Protein AF-A0A835UXL7-F1 (afdb_monomer)

Structure (mmCIF, N/CA/C/O backbone):
data_AF-A0A835UXL7-F1
#
_entry.id   AF-A0A835UXL7-F1
#
loop_
_atom_site.group_PDB
_atom_site.id
_atom_site.type_symbol
_atom_site.label_atom_id
_atom_site.label_alt_id
_atom_site.label_comp_id
_atom_site.label_asym_id
_atom_site.label_entity_id
_atom_site.label_seq_id
_atom_site.pdbx_PDB_ins_code
_atom_site.Cartn_x
_atom_site.Cartn_y
_atom_site.Cartn_z
_atom_site.occupancy
_atom_site.B_iso_or_equiv
_atom_site.auth_seq_id
_atom_site.auth_comp_id
_atom_site.auth_asym_id
_atom_site.auth_atom_id
_atom_site.pdbx_PDB_model_num
ATOM 1 N N . MET A 1 1 ? 0.377 1.345 27.469 1.00 83.00 1 MET A N 1
ATOM 2 C CA . MET A 1 1 ? 0.839 -0.049 27.272 1.00 83.00 1 MET A CA 1
ATOM 3 C C . MET A 1 1 ? 2.302 -0.008 26.852 1.00 83.00 1 MET A C 1
ATOM 5 O O . MET A 1 1 ? 2.675 0.927 26.152 1.00 83.00 1 MET A O 1
ATOM 9 N N . ALA A 1 2 ? 3.124 -0.957 27.300 1.00 88.81 2 ALA A N 1
ATOM 10 C CA . ALA A 1 2 ? 4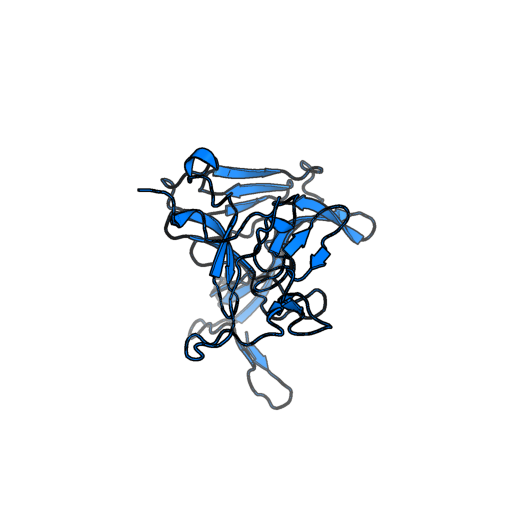.534 -1.051 26.926 1.00 88.81 2 ALA A CA 1
ATOM 11 C C . ALA A 1 2 ? 4.917 -2.515 26.680 1.00 88.81 2 ALA A C 1
ATOM 13 O O . ALA A 1 2 ? 4.382 -3.405 27.341 1.00 88.81 2 ALA A O 1
ATOM 14 N N . LEU A 1 3 ? 5.827 -2.735 25.735 1.00 89.62 3 LEU A N 1
ATOM 15 C CA . LEU A 1 3 ? 6.459 -4.018 25.465 1.00 89.62 3 LEU A CA 1
ATOM 16 C C . LEU A 1 3 ? 7.884 -3.972 26.015 1.00 89.62 3 LEU A C 1
ATOM 18 O O . LEU A 1 3 ? 8.658 -3.077 25.667 1.00 89.62 3 LEU A O 1
ATOM 22 N N . THR A 1 4 ? 8.217 -4.935 26.867 1.00 92.06 4 THR A N 1
ATOM 23 C CA . THR A 1 4 ? 9.533 -5.063 27.497 1.00 92.06 4 THR A CA 1
ATOM 24 C C . THR A 1 4 ? 10.174 -6.389 27.131 1.00 92.06 4 THR A C 1
ATOM 26 O O . THR A 1 4 ? 9.490 -7.412 27.067 1.00 92.06 4 THR A O 1
ATOM 29 N N . VAL A 1 5 ? 11.486 -6.385 26.934 1.00 92.50 5 VAL A N 1
ATOM 30 C CA . VAL A 1 5 ? 12.282 -7.615 26.822 1.00 92.50 5 VAL A CA 1
ATOM 31 C C . VAL A 1 5 ? 12.645 -8.156 28.214 1.00 92.50 5 VAL A C 1
ATOM 33 O O . VAL A 1 5 ? 12.345 -7.530 29.230 1.00 92.50 5 VAL A O 1
ATOM 36 N N . LEU A 1 6 ? 13.251 -9.349 28.272 1.00 90.88 6 LEU A N 1
ATOM 37 C CA . LEU A 1 6 ? 13.497 -10.101 29.516 1.00 90.88 6 LEU A CA 1
ATOM 38 C C . LEU A 1 6 ? 14.322 -9.343 30.570 1.00 90.88 6 LEU A C 1
ATOM 40 O O . LEU A 1 6 ? 14.159 -9.601 31.758 1.00 90.88 6 LEU A O 1
ATOM 44 N N . ASP A 1 7 ? 15.185 -8.417 30.153 1.00 93.50 7 ASP A N 1
ATOM 45 C CA . ASP A 1 7 ? 15.992 -7.585 31.054 1.00 93.50 7 ASP A CA 1
ATOM 46 C C . ASP A 1 7 ? 15.245 -6.341 31.584 1.00 93.50 7 ASP A C 1
ATOM 48 O O . ASP A 1 7 ? 15.809 -5.549 32.336 1.00 93.50 7 ASP A O 1
ATOM 52 N N . GLY A 1 8 ? 13.970 -6.171 31.216 1.00 89.81 8 GLY A N 1
ATOM 53 C CA . GLY A 1 8 ? 13.134 -5.036 31.603 1.00 89.81 8 GLY A CA 1
ATOM 54 C C . GLY A 1 8 ? 13.236 -3.821 30.676 1.00 89.81 8 GLY A C 1
ATOM 55 O O . GLY A 1 8 ? 12.502 -2.852 30.879 1.00 89.81 8 GLY A O 1
ATOM 56 N N . THR A 1 9 ? 14.082 -3.856 29.641 1.00 94.00 9 THR A N 1
ATOM 57 C CA . THR A 1 9 ? 14.194 -2.767 28.662 1.00 94.00 9 THR A CA 1
ATOM 58 C C . THR A 1 9 ? 12.897 -2.625 27.872 1.00 94.00 9 THR A C 1
ATOM 60 O O . THR A 1 9 ? 12.390 -3.588 27.294 1.00 94.00 9 THR A O 1
ATOM 63 N N . VAL A 1 10 ? 12.357 -1.406 27.823 1.00 91.62 10 VAL A N 1
ATOM 64 C CA . VAL A 1 10 ? 11.177 -1.074 27.015 1.00 91.62 10 VAL A CA 1
ATOM 65 C C . VAL A 1 10 ? 11.598 -0.934 25.555 1.00 91.62 10 VAL A C 1
ATOM 67 O O . VAL A 1 10 ? 12.363 -0.035 25.218 1.00 91.62 10 VAL A O 1
ATOM 70 N N . VAL A 1 11 ? 11.072 -1.796 24.685 1.00 93.56 11 VAL A N 1
ATOM 71 C CA . VAL A 1 11 ? 11.346 -1.766 23.234 1.00 93.56 11 VAL A CA 1
ATOM 72 C C . VAL A 1 11 ? 10.266 -1.033 22.442 1.00 93.56 11 VAL A C 1
ATOM 74 O O . VAL A 1 11 ? 10.517 -0.569 21.335 1.00 93.56 11 VAL A O 1
ATOM 77 N N . TRP A 1 12 ? 9.064 -0.899 23.007 1.00 91.94 12 TRP A N 1
ATOM 78 C CA . TRP A 1 12 ? 7.966 -0.143 22.409 1.00 91.94 12 TRP A CA 1
ATOM 79 C C . TRP A 1 12 ? 6.973 0.303 23.482 1.00 91.94 12 TRP A C 1
ATOM 81 O O . TRP A 1 12 ? 6.766 -0.394 24.478 1.00 91.94 12 TRP A O 1
ATOM 91 N N . SER A 1 13 ? 6.318 1.447 23.291 1.00 90.81 13 SER A N 1
ATOM 92 C CA . SER A 1 13 ? 5.200 1.849 24.143 1.00 90.81 13 SER A CA 1
ATOM 93 C C . SER A 1 13 ? 4.220 2.766 23.416 1.00 90.81 13 SER A C 1
ATOM 95 O O . SER A 1 13 ? 4.587 3.460 22.471 1.00 90.81 13 SER A O 1
ATOM 97 N N . THR A 1 14 ? 2.979 2.818 23.902 1.00 85.81 14 THR A N 1
ATOM 98 C CA . THR A 1 14 ? 1.928 3.702 23.368 1.00 85.81 14 THR A CA 1
ATOM 99 C C . THR A 1 14 ? 2.144 5.180 23.705 1.00 85.81 14 THR A C 1
ATOM 101 O O . THR A 1 14 ? 1.351 6.010 23.276 1.00 85.81 14 THR A O 1
ATOM 104 N N . ASN A 1 15 ? 3.161 5.516 24.515 1.00 84.12 15 ASN A N 1
ATOM 105 C CA . ASN A 1 15 ? 3.493 6.883 24.935 1.00 84.12 15 ASN A CA 1
ATOM 106 C C . ASN A 1 15 ? 2.277 7.707 25.410 1.00 84.12 15 ASN A C 1
ATOM 108 O O . ASN A 1 15 ? 2.195 8.910 25.184 1.00 84.12 15 ASN A O 1
ATOM 112 N N . THR A 1 16 ? 1.333 7.081 26.121 1.00 79.56 16 THR A N 1
ATOM 113 C CA . THR A 1 16 ? 0.071 7.707 26.569 1.00 79.56 16 THR A CA 1
ATOM 114 C C . THR A 1 16 ? 0.252 8.785 27.657 1.00 79.56 16 THR A C 1
ATOM 116 O O . THR A 1 16 ? -0.728 9.323 28.174 1.00 79.56 16 THR A O 1
ATOM 119 N N . GLY A 1 17 ? 1.492 9.147 28.000 1.00 72.38 17 GLY A N 1
ATOM 120 C CA . GLY A 1 17 ? 1.826 10.265 28.883 1.00 72.38 17 GLY A CA 1
ATOM 121 C C . GLY A 1 17 ? 1.132 10.213 30.249 1.00 72.38 17 GLY A C 1
ATOM 122 O O . GLY A 1 17 ? 1.080 9.171 30.897 1.00 72.38 17 GLY A O 1
ATOM 123 N N . SER A 1 18 ? 0.596 11.362 30.677 1.00 61.84 18 SER A N 1
ATOM 124 C CA . SER A 1 18 ? -0.117 11.584 31.948 1.00 61.84 18 SER A CA 1
ATOM 125 C C . SER A 1 18 ? -1.575 11.116 31.951 1.00 61.84 18 SER A C 1
ATOM 127 O O . SER A 1 18 ? -2.255 11.215 32.979 1.00 61.84 18 SER A O 1
ATOM 129 N N . SER A 1 19 ? -2.084 10.622 30.818 1.00 64.12 19 SER A N 1
ATOM 130 C CA . SER A 1 19 ? -3.409 10.018 30.787 1.00 64.12 19 SER A CA 1
ATOM 131 C C . SER A 1 19 ? -3.341 8.719 31.589 1.00 64.12 19 SER A C 1
ATOM 133 O O . SER A 1 19 ? -2.527 7.842 31.307 1.00 64.12 19 SER A O 1
ATOM 135 N N . LYS A 1 20 ? -4.121 8.640 32.674 1.00 76.62 20 LYS A N 1
ATOM 136 C CA . LYS A 1 20 ? -4.185 7.480 33.573 1.00 76.62 20 LYS A CA 1
ATOM 137 C C . LYS A 1 20 ? -4.820 6.300 32.831 1.00 76.62 20 LYS A C 1
ATOM 139 O O . LYS A 1 20 ? -5.974 5.971 33.085 1.00 76.62 20 LYS A O 1
ATOM 144 N N . ALA A 1 21 ? -4.098 5.728 31.873 1.00 83.25 21 ALA A N 1
ATOM 145 C CA . ALA A 1 21 ? -4.492 4.535 31.149 1.00 83.25 21 ALA A CA 1
ATOM 146 C C . ALA A 1 21 ? -4.619 3.386 32.152 1.00 83.25 21 ALA A C 1
ATOM 148 O O . ALA A 1 21 ? -3.681 3.118 32.905 1.00 83.25 21 ALA A O 1
ATOM 149 N N . VAL A 1 22 ? -5.779 2.738 32.182 1.00 88.94 22 VAL A N 1
ATOM 150 C CA . VAL A 1 22 ? -6.077 1.674 33.157 1.00 88.94 22 VAL A CA 1
ATOM 151 C C . VAL A 1 22 ? -6.409 0.343 32.503 1.00 88.94 22 VAL A C 1
ATOM 153 O O . VAL A 1 22 ? -6.326 -0.685 33.168 1.00 88.94 22 VAL A O 1
ATOM 156 N N . SER A 1 23 ? -6.782 0.333 31.222 1.00 91.38 23 SER A N 1
ATOM 157 C CA . SER A 1 23 ? -7.148 -0.902 30.533 1.00 91.38 23 SER A CA 1
ATOM 158 C C . SER A 1 23 ? -6.782 -0.873 29.055 1.00 91.38 23 SER A C 1
ATOM 160 O O . SER 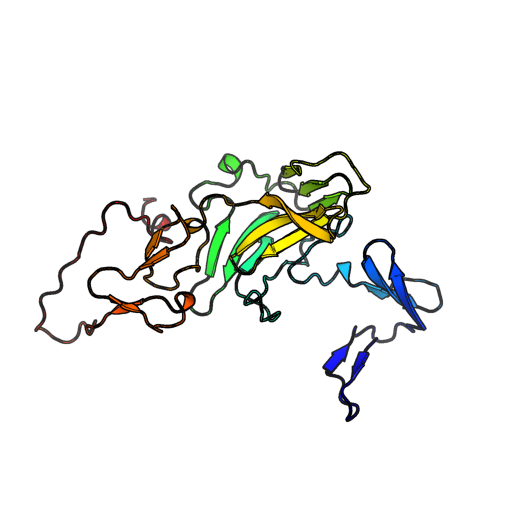A 1 23 ? -6.603 0.192 28.461 1.00 91.38 23 SER A O 1
ATOM 162 N N . ALA A 1 24 ? -6.659 -2.065 28.480 1.00 93.75 24 ALA A N 1
ATOM 163 C CA . ALA A 1 24 ? -6.546 -2.278 27.049 1.00 93.75 24 ALA A CA 1
ATOM 164 C C . ALA A 1 24 ? -7.579 -3.322 26.616 1.00 93.75 24 ALA A C 1
ATOM 166 O O . ALA A 1 24 ? -7.804 -4.297 27.338 1.00 93.75 24 ALA A O 1
ATOM 167 N N . ARG A 1 25 ? -8.206 -3.119 25.456 1.00 94.69 25 ARG A N 1
ATOM 168 C CA . ARG A 1 25 ? -9.256 -3.992 24.921 1.00 94.69 25 ARG A CA 1
ATOM 169 C C . ARG A 1 25 ? -9.082 -4.152 23.418 1.00 94.69 25 ARG A C 1
ATOM 171 O O . ARG A 1 25 ? -8.893 -3.164 22.719 1.00 94.69 25 ARG A O 1
ATOM 178 N N . LEU A 1 26 ? -9.179 -5.383 22.929 1.00 97.00 26 LEU A N 1
ATOM 179 C CA . LEU A 1 26 ? -9.321 -5.653 21.502 1.00 97.00 26 LEU A CA 1
ATOM 180 C C . LEU A 1 26 ? -10.813 -5.652 21.160 1.00 97.00 26 LEU A C 1
ATOM 182 O O . LEU A 1 26 ? -11.574 -6.412 21.757 1.00 97.00 26 LEU A O 1
ATOM 186 N N . LEU A 1 27 ? -11.229 -4.763 20.263 1.00 96.31 27 LEU A N 1
ATOM 187 C CA . LEU A 1 27 ? -12.607 -4.687 19.778 1.00 96.31 27 LEU A CA 1
ATOM 188 C C . LEU A 1 27 ? -12.852 -5.729 18.679 1.00 96.31 27 LEU A C 1
ATOM 190 O O . LEU A 1 27 ? -11.914 -6.158 18.009 1.00 96.31 27 LEU A O 1
ATOM 194 N N . ASP A 1 28 ? -14.120 -6.063 18.426 1.00 93.88 28 ASP A N 1
ATOM 195 C CA . ASP A 1 28 ? -14.519 -7.009 17.367 1.00 93.88 28 ASP A CA 1
ATOM 196 C C . ASP A 1 28 ? -14.128 -6.541 15.955 1.00 93.88 28 ASP A C 1
ATOM 198 O O . ASP A 1 28 ? -14.011 -7.347 15.032 1.00 93.88 28 ASP A O 1
ATOM 202 N N . THR A 1 29 ? -13.882 -5.239 15.787 1.00 93.75 29 THR A N 1
ATOM 203 C CA . THR A 1 29 ? -13.345 -4.646 14.554 1.00 93.75 29 THR A CA 1
ATOM 204 C C . THR A 1 29 ? -11.861 -4.958 14.334 1.00 93.75 29 THR A C 1
ATOM 206 O O . THR A 1 29 ? -11.329 -4.669 13.269 1.00 93.75 29 THR A O 1
ATOM 209 N N . GLY A 1 30 ? -11.168 -5.513 15.333 1.00 95.38 30 GLY A N 1
ATOM 210 C CA . GLY A 1 30 ? -9.714 -5.683 15.346 1.00 95.38 30 GLY A CA 1
ATOM 211 C C . GLY A 1 30 ? -8.951 -4.467 15.883 1.00 95.38 30 GLY A C 1
ATOM 212 O O . GLY A 1 30 ? -7.725 -4.507 15.968 1.00 95.38 30 GLY A O 1
ATOM 213 N N . ASN A 1 31 ? -9.645 -3.393 16.276 1.00 97.25 31 ASN A N 1
ATOM 214 C CA . ASN A 1 31 ? -9.008 -2.218 16.868 1.00 97.25 31 ASN A CA 1
ATOM 215 C C . ASN A 1 31 ? -8.601 -2.501 18.323 1.00 97.25 31 ASN A C 1
ATOM 217 O O . ASN A 1 31 ? -9.454 -2.762 19.176 1.00 97.25 31 ASN A O 1
ATOM 221 N N . LEU A 1 32 ? -7.304 -2.441 18.619 1.00 96.94 32 LEU A N 1
ATOM 222 C CA . LEU A 1 32 ? -6.780 -2.508 19.979 1.00 96.94 32 LEU A CA 1
ATOM 223 C C . LEU A 1 32 ? -6.800 -1.102 20.575 1.00 96.94 32 LEU A C 1
ATOM 225 O O . LEU A 1 32 ? -6.052 -0.232 20.139 1.00 96.94 32 LEU A O 1
ATOM 229 N N . VAL A 1 33 ? -7.625 -0.889 21.594 1.00 96.12 33 VAL A N 1
ATOM 230 C CA . VAL A 1 33 ? -7.784 0.408 22.259 1.00 96.12 33 VAL A CA 1
ATOM 231 C C . VAL A 1 33 ? -7.198 0.381 23.664 1.00 96.12 33 VAL A C 1
ATOM 233 O O . VAL A 1 33 ? -7.262 -0.630 24.366 1.00 96.12 33 VAL A O 1
ATOM 236 N N . VAL A 1 34 ? -6.634 1.508 24.088 1.00 94.94 34 VAL A N 1
ATOM 237 C CA . VAL A 1 34 ? -6.217 1.770 25.469 1.00 94.94 34 VAL A CA 1
ATOM 238 C C . VAL A 1 34 ? -7.108 2.871 26.021 1.00 94.94 34 VAL A C 1
ATOM 240 O O . VAL A 1 34 ? -7.261 3.922 25.396 1.00 94.94 34 VAL A O 1
ATOM 243 N N . GLU A 1 35 ? -7.680 2.638 27.198 1.00 93.94 35 GLU A N 1
ATOM 244 C CA . GLU A 1 35 ? -8.679 3.518 27.805 1.00 93.94 35 GLU A CA 1
ATOM 245 C C . GLU A 1 35 ? -8.224 4.053 29.169 1.00 93.94 35 GLU A C 1
ATOM 247 O O . GLU A 1 35 ? -7.519 3.379 29.934 1.00 93.94 35 GLU A O 1
ATOM 252 N N . ASP A 1 36 ? -8.649 5.277 29.484 1.00 91.56 36 ASP A N 1
ATOM 253 C CA . ASP A 1 36 ? -8.523 5.853 30.822 1.00 91.56 36 ASP A CA 1
ATOM 254 C C . ASP A 1 36 ? -9.624 5.361 31.781 1.00 91.56 36 ASP A C 1
ATOM 256 O O . ASP A 1 36 ? -10.533 4.618 31.411 1.00 91.56 36 ASP A O 1
ATOM 260 N N . ILE A 1 37 ? -9.556 5.785 33.047 1.00 90.25 37 ILE A N 1
ATOM 261 C CA . ILE A 1 37 ? -10.527 5.387 34.083 1.00 90.25 37 ILE A CA 1
ATOM 262 C C . ILE A 1 37 ? -11.971 5.832 33.802 1.00 90.25 37 ILE A C 1
ATOM 264 O O . ILE A 1 37 ? -12.901 5.329 34.427 1.00 90.25 37 ILE A O 1
ATOM 268 N N . LYS A 1 38 ? -12.172 6.785 32.886 1.00 90.75 38 LYS A N 1
ATOM 269 C CA . LYS A 1 38 ? -13.493 7.257 32.455 1.00 90.75 38 LYS A CA 1
ATOM 270 C C . LYS A 1 38 ? -13.982 6.523 31.200 1.00 90.75 38 LYS A C 1
ATOM 272 O O . LYS A 1 38 ? -15.029 6.890 30.675 1.00 90.75 38 LYS A O 1
ATOM 277 N N . GLY A 1 39 ? -13.238 5.526 30.714 1.00 89.12 39 GLY A N 1
ATOM 278 C CA . GLY A 1 39 ? -13.537 4.810 29.474 1.00 89.12 39 GLY A CA 1
ATOM 279 C C . GLY A 1 39 ? -13.221 5.615 28.212 1.00 89.12 39 GLY A C 1
ATOM 280 O O . GLY A 1 39 ? -13.686 5.266 27.132 1.00 89.12 39 GLY A O 1
ATOM 281 N N . LYS A 1 40 ? -12.457 6.711 28.311 1.00 91.94 40 LYS A N 1
ATOM 282 C CA . LYS A 1 40 ? -12.034 7.473 27.132 1.00 91.94 40 LYS A CA 1
ATOM 283 C C . LYS A 1 40 ? -10.872 6.750 26.459 1.00 91.94 40 LYS A C 1
ATOM 285 O O . LYS A 1 40 ? -9.864 6.481 27.109 1.00 91.94 40 LYS A O 1
ATOM 290 N N . ILE A 1 41 ? -10.979 6.520 25.151 1.00 93.44 41 ILE A N 1
ATOM 291 C CA . ILE A 1 41 ? -9.870 6.019 24.331 1.00 93.44 41 ILE A CA 1
ATOM 292 C C . ILE A 1 41 ? -8.755 7.074 24.315 1.00 93.44 41 ILE A C 1
ATOM 294 O O . ILE A 1 41 ? -8.962 8.214 23.893 1.00 93.44 41 ILE A O 1
ATOM 298 N N . VAL A 1 42 ? -7.579 6.693 24.811 1.00 94.25 42 VAL A N 1
ATOM 299 C CA . VAL A 1 42 ? -6.368 7.532 24.846 1.00 94.25 42 VAL A CA 1
ATOM 300 C C . VAL A 1 42 ? -5.330 7.106 23.811 1.00 94.25 42 VAL A C 1
ATOM 302 O O . VAL A 1 42 ? -4.409 7.865 23.525 1.00 94.25 42 VAL A O 1
ATOM 305 N N . TRP A 1 43 ? -5.477 5.902 23.256 1.00 94.94 43 TRP A N 1
ATOM 306 C CA . TRP A 1 43 ? -4.687 5.379 22.145 1.00 94.94 43 TRP A CA 1
ATOM 307 C C . TRP A 1 43 ? -5.471 4.258 21.456 1.00 94.94 43 TRP A C 1
ATOM 309 O O . TRP A 1 43 ? -6.183 3.512 22.133 1.00 94.94 43 TRP A O 1
ATOM 319 N N . GLN A 1 44 ? -5.323 4.112 20.141 1.00 95.69 44 GLN A N 1
ATOM 320 C CA . GLN A 1 44 ? -5.920 3.017 19.378 1.00 95.69 44 GLN A CA 1
ATOM 321 C C . GLN A 1 44 ? -5.000 2.561 18.242 1.00 95.69 44 GLN A C 1
ATOM 323 O O . GLN A 1 44 ? -4.326 3.386 17.626 1.00 95.69 44 GLN A O 1
ATOM 328 N N . SER A 1 45 ? -4.979 1.261 17.942 1.00 96.69 45 SER A N 1
ATOM 329 C CA . SER A 1 45 ? -4.103 0.702 16.903 1.00 96.69 45 SER A CA 1
ATOM 330 C C . SER A 1 45 ? -4.486 1.155 15.500 1.00 96.69 45 SER A C 1
ATOM 332 O O . SER A 1 45 ? -3.623 1.247 14.635 1.00 96.69 45 SER A O 1
ATOM 334 N N . PHE A 1 46 ? -5.760 1.481 15.272 1.00 96.94 46 PHE A N 1
ATOM 335 C CA . PHE A 1 46 ? -6.233 1.955 13.971 1.00 96.94 46 PHE A CA 1
ATOM 336 C C . PHE A 1 46 ? -5.587 3.274 13.519 1.00 96.94 46 PHE A C 1
ATOM 338 O O . PHE A 1 46 ? -5.495 3.498 12.313 1.00 96.94 46 PHE A O 1
ATOM 345 N N . ASP A 1 47 ? -5.070 4.083 14.452 1.00 96.12 47 ASP A N 1
ATOM 346 C CA . ASP A 1 47 ? -4.319 5.313 14.148 1.00 96.12 47 ASP A CA 1
ATOM 347 C C . ASP A 1 47 ? -2.863 5.036 13.717 1.00 96.12 47 ASP A C 1
ATOM 349 O O . ASP A 1 47 ? -2.160 5.949 13.286 1.00 96.12 47 ASP A O 1
ATOM 353 N N . PHE A 1 48 ? -2.402 3.786 13.827 1.00 95.94 48 PHE A N 1
ATOM 354 C CA . PHE A 1 48 ? -1.037 3.351 13.521 1.00 95.94 48 PHE A CA 1
ATOM 355 C C . PHE A 1 48 ? -1.056 2.088 12.642 1.00 95.94 48 PHE A C 1
ATOM 357 O O . PHE A 1 48 ? -0.619 1.022 13.089 1.00 95.94 48 PHE A O 1
ATOM 364 N N . PRO A 1 49 ? -1.594 2.165 11.409 1.00 96.56 49 PRO A N 1
ATOM 365 C CA . PRO A 1 49 ? -1.607 1.021 10.506 1.00 96.56 49 PRO A CA 1
ATOM 366 C C . PRO A 1 49 ? -0.190 0.572 10.120 1.00 96.56 49 PRO A C 1
ATOM 368 O O . PRO A 1 49 ? 0.763 1.351 10.162 1.00 96.56 49 PRO A O 1
ATOM 371 N N . THR A 1 50 ? -0.077 -0.693 9.714 1.00 96.31 50 THR A N 1
ATOM 372 C CA . THR A 1 50 ? 1.143 -1.289 9.153 1.00 96.31 50 THR A CA 1
ATOM 373 C C . THR A 1 50 ? 1.070 -1.294 7.623 1.00 96.31 50 THR A C 1
ATOM 375 O O . THR A 1 50 ? 1.052 -0.242 6.997 1.00 96.31 50 THR A O 1
ATOM 378 N N . ASP A 1 51 ? 0.984 -2.466 7.010 1.00 97.75 51 ASP A N 1
ATOM 379 C CA . ASP A 1 51 ? 0.760 -2.710 5.588 1.00 97.75 51 ASP A CA 1
ATOM 380 C C . ASP A 1 51 ? -0.727 -2.907 5.254 1.00 97.75 51 ASP A C 1
ATOM 382 O O . ASP A 1 51 ? -1.087 -3.016 4.086 1.00 97.75 51 ASP A O 1
ATOM 386 N N . THR A 1 52 ? -1.597 -2.984 6.267 1.00 97.94 52 THR A N 1
ATOM 387 C CA . THR A 1 52 ? -2.970 -3.475 6.126 1.00 97.94 52 THR A CA 1
ATOM 388 C C . THR A 1 52 ? -3.996 -2.526 6.749 1.00 97.94 52 THR A C 1
ATOM 390 O O . THR A 1 52 ? -3.824 -2.068 7.878 1.00 97.94 52 THR A O 1
ATOM 393 N N . LEU A 1 53 ? -5.099 -2.296 6.030 1.00 97.94 53 LEU A N 1
ATOM 394 C CA . LEU A 1 53 ? -6.339 -1.704 6.533 1.00 97.94 53 LEU A CA 1
ATOM 395 C C . LEU A 1 53 ? -7.402 -2.782 6.723 1.00 97.94 53 LEU A C 1
ATOM 397 O O . LEU A 1 53 ? -7.661 -3.598 5.830 1.00 97.94 53 LEU A O 1
ATOM 401 N N . LEU A 1 54 ? -8.057 -2.741 7.877 1.00 97.75 54 LEU A N 1
ATOM 402 C CA . LEU A 1 54 ? -9.251 -3.532 8.147 1.00 97.75 54 LEU A CA 1
ATOM 403 C C . LEU A 1 54 ? -10.527 -2.760 7.778 1.00 97.75 54 LEU A C 1
ATOM 405 O O . LEU A 1 54 ? -10.508 -1.529 7.677 1.00 97.75 54 LEU A O 1
ATOM 409 N N . PRO A 1 55 ? -11.659 -3.457 7.596 1.00 97.06 55 PRO A N 1
ATOM 410 C CA . PRO A 1 55 ? -12.949 -2.800 7.492 1.00 97.06 55 PRO A CA 1
ATOM 411 C C . PRO A 1 55 ? -13.202 -1.842 8.663 1.00 97.06 55 PRO A C 1
ATOM 413 O O . PRO A 1 55 ? -12.813 -2.105 9.803 1.00 97.06 55 PRO A O 1
ATOM 416 N N . SER A 1 56 ? -13.844 -0.711 8.376 1.00 95.81 56 SER A N 1
ATOM 417 C CA . SER A 1 56 ? -14.085 0.397 9.316 1.00 95.81 56 SER A CA 1
ATOM 418 C C . SER A 1 56 ? -12.833 1.120 9.839 1.00 95.81 56 SER A C 1
ATOM 420 O O . SER A 1 56 ? -12.971 2.087 10.592 1.00 95.81 56 SER A O 1
ATOM 422 N N . GLN A 1 57 ? -11.620 0.717 9.444 1.00 97.69 57 GLN A N 1
ATOM 423 C CA . GLN A 1 57 ? -10.398 1.463 9.739 1.00 97.69 57 GLN A CA 1
ATOM 424 C C . GLN A 1 57 ? -10.223 2.605 8.728 1.00 97.69 57 GLN A C 1
ATOM 426 O O . GLN A 1 57 ? -10.093 2.344 7.529 1.00 97.69 57 GLN A O 1
ATOM 431 N N . PRO A 1 58 ? -10.197 3.873 9.171 1.00 97.19 58 PRO A N 1
ATOM 432 C CA . PRO A 1 58 ? -9.982 4.986 8.265 1.00 97.19 58 PRO A CA 1
ATOM 433 C C . PRO A 1 58 ? -8.501 5.129 7.903 1.00 97.19 58 PRO A C 1
ATOM 435 O O . PRO A 1 58 ? -7.634 5.154 8.775 1.00 97.19 58 PRO A O 1
ATOM 438 N N . LEU A 1 59 ? -8.221 5.326 6.618 1.00 98.38 59 LEU A N 1
ATOM 439 C CA . LEU A 1 59 ? -6.976 5.923 6.153 1.00 98.38 59 LEU A CA 1
ATOM 440 C C . LEU A 1 59 ? -7.173 7.439 6.086 1.00 98.38 59 LEU A C 1
ATOM 442 O O . LEU A 1 59 ? -8.075 7.936 5.411 1.00 98.38 59 LEU A O 1
ATOM 446 N N . THR A 1 60 ? -6.338 8.175 6.806 1.00 97.94 60 THR A N 1
ATOM 447 C CA . THR A 1 60 ? -6.400 9.634 6.936 1.00 97.94 60 THR A CA 1
ATOM 448 C C . THR A 1 60 ? -5.121 10.303 6.437 1.00 97.94 60 THR A C 1
ATOM 450 O O . THR A 1 60 ? -4.111 9.639 6.215 1.00 97.94 60 THR A O 1
ATOM 453 N N . LYS A 1 61 ? -5.104 11.640 6.374 1.00 96.12 61 LYS A N 1
ATOM 454 C CA . LYS A 1 61 ? -3.886 12.427 6.087 1.00 96.12 61 LYS A CA 1
ATOM 455 C C . LYS A 1 61 ? -2.672 12.125 6.985 1.00 96.12 61 LYS A C 1
ATOM 457 O O . LYS A 1 61 ? -1.561 12.483 6.621 1.00 96.12 61 LYS A O 1
ATOM 462 N N . ASN A 1 62 ? -2.887 11.576 8.184 1.00 95.81 62 ASN A N 1
ATOM 463 C CA . ASN A 1 62 ? -1.826 11.347 9.174 1.00 95.81 62 ASN A CA 1
ATOM 464 C C . ASN A 1 62 ? -1.321 9.897 9.166 1.00 95.81 62 ASN A C 1
ATOM 466 O O . ASN A 1 62 ? -0.433 9.553 9.940 1.00 95.81 62 ASN A O 1
ATOM 470 N N . THR A 1 63 ? -1.915 9.043 8.338 1.00 97.06 63 THR A N 1
ATOM 471 C CA . THR A 1 63 ? -1.650 7.606 8.307 1.00 97.06 63 THR A CA 1
ATOM 472 C C . THR A 1 63 ? -1.242 7.193 6.906 1.00 97.06 63 THR A C 1
ATOM 474 O O . THR A 1 63 ? -1.740 7.744 5.925 1.00 97.06 63 THR A O 1
ATOM 477 N N . LYS A 1 64 ? -0.390 6.180 6.813 1.00 97.56 64 LYS A N 1
ATOM 478 C CA . LYS A 1 64 ? -0.003 5.554 5.553 1.00 97.56 64 LYS A CA 1
ATOM 479 C C . LYS A 1 64 ? 0.149 4.060 5.753 1.00 97.56 64 LYS A C 1
ATOM 481 O O . LYS A 1 64 ? 0.454 3.639 6.867 1.00 97.56 64 LYS A O 1
ATOM 486 N N . LEU A 1 65 ? -0.035 3.290 4.688 1.00 98.56 65 LEU A N 1
ATOM 487 C CA . LEU A 1 65 ? 0.416 1.906 4.678 1.00 98.56 65 LEU A CA 1
ATOM 488 C C . LEU A 1 65 ? 1.852 1.855 4.199 1.00 98.56 65 LEU A C 1
ATOM 490 O O . LEU A 1 65 ? 2.211 2.567 3.263 1.00 98.56 65 LEU A O 1
ATOM 494 N N . ILE A 1 66 ? 2.650 1.015 4.843 1.00 98.25 66 ILE A N 1
ATOM 495 C CA . ILE A 1 66 ? 4.016 0.709 4.431 1.00 98.25 66 ILE A CA 1
ATOM 496 C C . ILE A 1 66 ? 4.077 -0.796 4.242 1.00 98.25 66 ILE A C 1
ATOM 498 O O . ILE A 1 66 ? 3.748 -1.533 5.170 1.00 98.25 66 ILE A O 1
ATOM 502 N N . SER A 1 67 ? 4.474 -1.248 3.055 1.00 97.69 67 SER A N 1
ATOM 503 C CA . SER A 1 67 ? 4.553 -2.678 2.765 1.00 97.69 67 SER A CA 1
ATOM 504 C C . SER A 1 67 ? 5.528 -3.386 3.703 1.00 97.69 67 SER A C 1
ATOM 506 O O . SER A 1 67 ? 6.450 -2.777 4.252 1.00 97.69 67 SER A O 1
ATOM 508 N N . ALA A 1 68 ? 5.397 -4.705 3.819 1.00 96.38 68 ALA A N 1
ATOM 509 C CA . ALA A 1 68 ? 6.496 -5.524 4.317 1.00 96.38 68 ALA A CA 1
ATOM 510 C C . ALA A 1 68 ? 7.686 -5.493 3.336 1.00 96.38 68 ALA A C 1
ATOM 512 O O . ALA A 1 68 ? 7.522 -5.236 2.139 1.00 96.38 68 ALA A O 1
ATOM 513 N N . LEU A 1 69 ? 8.886 -5.783 3.837 1.00 91.56 69 LEU A N 1
ATOM 514 C CA . LEU A 1 69 ? 10.105 -5.884 3.034 1.00 91.56 69 LEU A CA 1
ATOM 515 C C . LEU A 1 69 ? 10.081 -7.126 2.134 1.00 91.56 69 LEU A C 1
ATOM 517 O O . LEU A 1 69 ? 10.539 -7.091 0.997 1.00 91.56 69 LEU A O 1
ATOM 521 N N . SER A 1 70 ? 9.562 -8.241 2.648 1.00 89.94 70 SER A N 1
ATOM 522 C CA . SER A 1 70 ? 9.327 -9.464 1.878 1.00 89.94 70 SER A CA 1
ATOM 523 C C . SER A 1 70 ? 8.271 -10.331 2.557 1.00 89.94 70 SER A C 1
ATOM 525 O O . SER A 1 70 ? 7.886 -10.078 3.697 1.00 89.94 70 SER A O 1
ATOM 527 N N . THR A 1 71 ? 7.861 -11.416 1.901 1.00 87.88 71 THR A N 1
ATOM 528 C CA . THR A 1 71 ? 6.917 -12.406 2.449 1.00 87.88 71 THR A CA 1
ATOM 529 C C . THR A 1 71 ? 7.326 -12.958 3.821 1.00 87.88 71 THR A C 1
ATOM 531 O O . THR A 1 71 ? 6.462 -13.306 4.619 1.00 87.88 71 THR A O 1
ATOM 534 N N . TYR A 1 72 ? 8.630 -13.046 4.103 1.00 88.19 72 TYR A N 1
ATOM 535 C CA . TYR A 1 72 ? 9.163 -13.652 5.330 1.00 88.19 72 TYR A CA 1
ATOM 536 C C . TYR A 1 72 ? 9.770 -12.633 6.300 1.00 88.19 72 TYR A C 1
ATOM 538 O O . TYR A 1 72 ? 10.182 -13.002 7.398 1.00 88.19 72 TYR A O 1
ATOM 546 N N . MET A 1 73 ? 9.849 -11.361 5.901 1.00 89.00 73 MET A N 1
ATOM 547 C CA . MET A 1 73 ? 10.460 -10.295 6.691 1.00 89.00 73 MET A CA 1
ATOM 548 C C . MET A 1 73 ? 9.447 -9.167 6.898 1.00 89.00 73 MET A C 1
ATOM 550 O O . MET A 1 73 ? 9.298 -8.324 6.012 1.00 89.00 73 MET A O 1
ATOM 554 N N . PRO A 1 74 ? 8.783 -9.105 8.066 1.00 88.56 74 PRO A N 1
ATOM 555 C CA . PRO A 1 74 ? 7.731 -8.127 8.350 1.00 88.56 74 PRO A CA 1
ATOM 556 C C . PRO A 1 74 ? 8.274 -6.721 8.669 1.00 88.56 74 PRO A C 1
ATOM 558 O O . PRO A 1 74 ? 7.563 -5.892 9.228 1.00 88.56 74 PRO A O 1
ATOM 561 N N . TYR A 1 75 ? 9.545 -6.449 8.363 1.00 93.00 75 TYR A N 1
ATOM 562 C CA . TYR A 1 75 ? 10.119 -5.110 8.465 1.00 93.00 75 TYR A CA 1
ATOM 563 C C . TYR A 1 75 ? 9.511 -4.191 7.407 1.00 93.00 75 TYR A C 1
ATOM 565 O O . TYR A 1 75 ? 9.052 -4.668 6.371 1.00 93.00 75 TYR A O 1
ATOM 573 N N . SER A 1 76 ? 9.546 -2.881 7.645 1.00 95.31 76 SER A N 1
ATOM 574 C CA . SER A 1 76 ? 9.116 -1.891 6.658 1.00 95.31 76 SER A CA 1
ATOM 575 C C . SER A 1 76 ? 9.898 -2.048 5.354 1.00 95.31 76 SER A C 1
ATOM 577 O O . SER A 1 76 ? 11.129 -2.017 5.349 1.00 95.31 76 SER A O 1
ATOM 579 N N . GLY A 1 77 ? 9.164 -2.244 4.264 1.00 95.19 77 GLY A N 1
ATOM 580 C CA . GLY A 1 77 ? 9.671 -2.210 2.904 1.00 95.19 77 GLY A CA 1
ATOM 581 C C . GLY A 1 77 ? 9.702 -0.789 2.352 1.00 95.19 77 GLY A C 1
ATOM 582 O O . GLY A 1 77 ? 9.690 0.193 3.094 1.00 95.19 77 GLY A O 1
ATOM 583 N N . TYR A 1 78 ? 9.740 -0.697 1.025 1.00 95.12 78 TYR A N 1
ATOM 584 C CA . TYR A 1 78 ? 9.904 0.570 0.311 1.00 95.12 78 TYR A CA 1
ATOM 585 C C . TYR A 1 78 ? 8.613 1.090 -0.316 1.00 95.12 78 TYR A C 1
ATOM 587 O O . TYR A 1 78 ? 8.621 2.176 -0.883 1.00 95.12 78 TYR A O 1
ATOM 595 N N . PHE A 1 79 ? 7.515 0.339 -0.258 1.00 97.50 79 PHE A N 1
ATOM 596 C CA . PHE A 1 79 ? 6.265 0.760 -0.875 1.00 97.50 79 PHE A CA 1
ATOM 597 C C . PHE A 1 79 ? 5.360 1.446 0.134 1.00 97.50 79 PHE A C 1
ATOM 599 O O . PHE A 1 79 ? 5.166 0.942 1.242 1.00 97.50 79 PHE A O 1
ATOM 606 N N . GLU A 1 80 ? 4.778 2.572 -0.268 1.00 98.38 80 GLU A N 1
ATOM 607 C CA . GLU A 1 80 ? 3.879 3.354 0.574 1.00 98.38 80 GLU A CA 1
ATOM 608 C C . GLU A 1 80 ? 2.538 3.603 -0.124 1.00 98.38 80 GLU A C 1
ATOM 610 O O . GLU A 1 80 ? 2.499 3.826 -1.331 1.00 98.38 80 GLU A O 1
ATOM 615 N N . PHE A 1 81 ? 1.440 3.604 0.639 1.00 98.62 81 PHE A N 1
ATOM 616 C CA . PHE A 1 81 ? 0.103 3.999 0.177 1.00 98.62 81 PHE A CA 1
ATOM 617 C C . PHE A 1 81 ? -0.484 5.059 1.111 1.00 98.62 81 PHE A C 1
ATOM 619 O O . PHE A 1 81 ? -0.686 4.806 2.304 1.00 98.62 81 PHE A O 1
ATOM 626 N N . TYR A 1 82 ? -0.720 6.261 0.586 1.00 98.50 82 TYR A N 1
ATOM 627 C CA . TYR A 1 82 ? -1.068 7.434 1.392 1.00 98.50 82 TYR A CA 1
ATOM 628 C C . TYR A 1 82 ? -1.759 8.529 0.575 1.00 98.50 82 TYR A C 1
ATOM 630 O O . TYR A 1 82 ? -1.741 8.515 -0.655 1.00 98.50 82 TYR A O 1
ATOM 638 N N . PHE A 1 83 ? -2.359 9.497 1.271 1.00 98.31 83 PHE A N 1
ATOM 639 C CA . PHE A 1 83 ? -2.807 10.750 0.663 1.00 98.31 83 PHE A CA 1
ATOM 640 C C . PHE A 1 83 ? -1.655 11.744 0.562 1.00 98.31 83 PHE A C 1
ATOM 642 O O . PHE A 1 83 ? -1.076 12.111 1.585 1.00 98.31 83 PHE A O 1
ATOM 649 N N . ASP A 1 84 ? -1.382 12.242 -0.638 1.00 95.69 84 ASP A N 1
ATOM 650 C CA . ASP A 1 84 ? -0.394 13.297 -0.839 1.00 95.69 84 ASP A CA 1
ATOM 651 C C . ASP A 1 84 ? -0.926 14.699 -0.465 1.00 95.69 84 ASP A C 1
ATOM 653 O O . ASP A 1 84 ? -2.055 14.880 0.016 1.00 95.69 84 ASP A O 1
ATOM 657 N N . ASP A 1 85 ? -0.102 15.719 -0.705 1.00 94.75 85 ASP A N 1
ATOM 658 C CA . ASP A 1 85 ? -0.455 17.119 -0.444 1.00 94.75 85 ASP A CA 1
ATOM 659 C C . ASP A 1 85 ? -1.510 17.678 -1.412 1.00 94.75 85 ASP A C 1
ATOM 661 O O . ASP A 1 85 ? -2.147 18.687 -1.109 1.00 94.75 85 ASP A O 1
ATOM 665 N N . SER A 1 86 ? -1.754 17.003 -2.541 1.00 95.25 86 SER A N 1
ATOM 666 C CA . SER A 1 86 ? -2.841 17.327 -3.473 1.00 95.25 86 SER A CA 1
ATOM 667 C C . SER A 1 86 ? -4.184 16.691 -3.087 1.00 95.25 86 SER A C 1
ATOM 669 O O . SER A 1 86 ? -5.183 16.901 -3.770 1.00 95.25 86 SER A O 1
ATOM 671 N N . ASN A 1 87 ? -4.242 15.980 -1.955 1.00 97.31 87 ASN A N 1
ATOM 672 C CA . ASN A 1 87 ? -5.399 15.223 -1.468 1.00 97.31 87 ASN A CA 1
ATOM 673 C C . ASN A 1 87 ? -5.718 13.953 -2.272 1.00 97.31 87 ASN A C 1
ATOM 675 O O . ASN A 1 87 ? -6.827 13.436 -2.149 1.00 97.31 87 ASN A O 1
ATOM 679 N N . VAL A 1 88 ? -4.764 13.426 -3.042 1.00 97.94 88 VAL A N 1
ATOM 680 C CA . VAL A 1 88 ? -4.940 12.237 -3.891 1.00 97.94 88 VAL A CA 1
ATOM 681 C C . VAL A 1 88 ? -4.267 11.026 -3.252 1.00 97.94 88 VAL A C 1
ATOM 683 O O . VAL A 1 88 ? -3.156 11.130 -2.726 1.00 97.94 88 VAL A O 1
ATOM 686 N N . LEU A 1 89 ? -4.924 9.864 -3.305 1.00 98.25 89 LEU A N 1
ATOM 687 C CA . LEU A 1 89 ? -4.305 8.599 -2.912 1.00 98.25 89 LEU A CA 1
ATOM 688 C C . LEU A 1 89 ? -3.251 8.188 -3.930 1.00 98.25 89 LEU A C 1
ATOM 690 O O . LEU A 1 89 ? -3.567 8.009 -5.110 1.00 98.25 89 LEU A O 1
ATOM 694 N N . ARG A 1 90 ? -2.029 7.966 -3.449 1.00 97.88 90 ARG A N 1
ATOM 695 C CA . ARG A 1 90 ? -0.891 7.529 -4.253 1.00 97.88 90 ARG A CA 1
ATOM 696 C C . ARG A 1 90 ? -0.284 6.248 -3.712 1.00 97.88 90 ARG A C 1
ATOM 698 O O . ARG A 1 90 ? -0.306 6.017 -2.503 1.00 97.88 90 ARG A O 1
ATOM 705 N N . MET A 1 91 ? 0.283 5.456 -4.619 1.00 98.19 91 MET A N 1
ATOM 706 C CA . MET A 1 91 ? 1.281 4.454 -4.262 1.00 98.19 91 MET A CA 1
ATOM 707 C C . MET A 1 91 ? 2.650 4.903 -4.757 1.00 98.19 91 MET A C 1
ATOM 709 O O . MET A 1 91 ? 2.793 5.361 -5.897 1.00 98.19 91 MET A O 1
ATOM 713 N N . THR A 1 92 ? 3.644 4.787 -3.884 1.00 96.50 92 THR A N 1
ATOM 714 C CA . THR A 1 92 ? 5.016 5.203 -4.171 1.00 96.50 92 THR A CA 1
ATOM 715 C C . THR A 1 92 ? 6.004 4.105 -3.847 1.00 96.50 92 THR A C 1
ATOM 717 O O . THR A 1 92 ? 5.765 3.255 -2.988 1.00 96.50 92 THR A O 1
ATOM 720 N N . TYR A 1 93 ? 7.109 4.105 -4.582 1.00 94.88 93 TYR A N 1
ATOM 721 C CA . TYR A 1 93 ? 8.318 3.388 -4.222 1.00 94.88 93 TYR A CA 1
ATOM 722 C C . TYR A 1 93 ? 9.266 4.416 -3.623 1.00 94.88 93 TYR A C 1
ATOM 724 O O . TYR A 1 93 ? 9.581 5.396 -4.285 1.00 94.88 93 TYR A O 1
ATOM 732 N N . ASN A 1 94 ? 9.699 4.208 -2.389 1.00 93.19 94 ASN A N 1
ATOM 733 C CA . ASN A 1 94 ? 10.571 5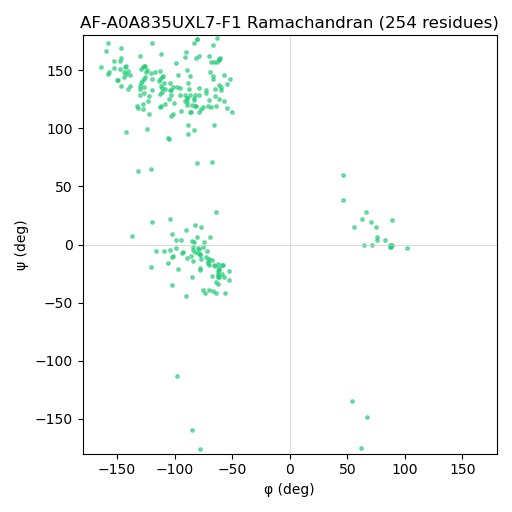.089 -1.627 1.00 93.19 94 ASN A CA 1
ATOM 734 C C . ASN A 1 94 ? 11.849 4.327 -1.251 1.00 93.19 94 ASN A C 1
ATOM 736 O O . ASN A 1 94 ? 12.079 3.983 -0.090 1.00 93.19 94 AS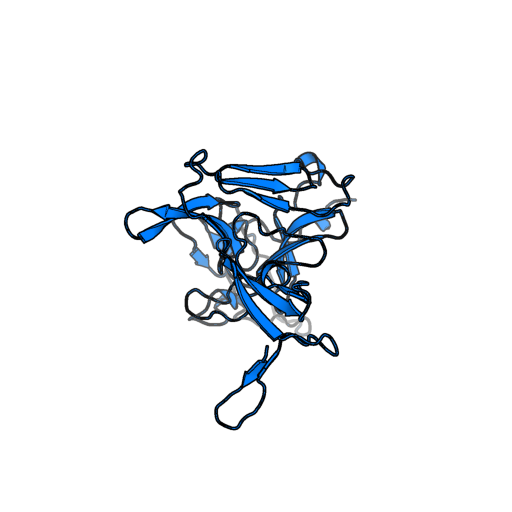N A O 1
ATOM 740 N N . GLY A 1 95 ? 12.624 3.963 -2.274 1.00 87.75 95 GLY A N 1
ATOM 741 C CA . GLY A 1 95 ? 13.849 3.187 -2.125 1.00 87.75 95 GLY A CA 1
ATOM 742 C C . GLY A 1 95 ? 15.055 4.031 -1.692 1.00 87.75 95 GLY A C 1
ATOM 743 O O . GLY A 1 95 ? 14.968 5.254 -1.602 1.00 87.75 95 GLY A O 1
ATOM 744 N N . PRO A 1 96 ? 16.217 3.397 -1.456 1.00 83.44 96 PRO A N 1
ATOM 745 C CA . PRO A 1 96 ? 17.420 4.089 -0.984 1.00 83.44 96 PRO A CA 1
ATOM 746 C C . PRO A 1 96 ? 17.992 5.125 -1.962 1.00 83.44 96 PRO A C 1
ATOM 748 O O . PRO A 1 96 ? 18.583 6.109 -1.530 1.00 83.44 96 PRO A O 1
ATOM 751 N N . GLU A 1 97 ? 17.856 4.886 -3.270 1.00 80.56 97 GLU A N 1
ATOM 752 C CA . GLU A 1 97 ? 18.437 5.749 -4.309 1.00 80.56 97 GLU A CA 1
ATOM 753 C C . GLU A 1 97 ? 17.415 6.679 -4.963 1.00 80.56 97 GLU A C 1
ATOM 755 O O . GLU A 1 97 ? 17.754 7.796 -5.348 1.00 80.56 97 GLU A O 1
ATOM 760 N N . VAL A 1 98 ? 16.179 6.207 -5.123 1.00 81.75 98 VAL A N 1
ATOM 761 C CA . VAL A 1 98 ? 15.137 6.889 -5.889 1.00 81.75 98 VAL A CA 1
ATOM 762 C C . VAL A 1 98 ? 13.784 6.718 -5.219 1.00 81.75 98 VAL A C 1
ATOM 764 O O . VAL A 1 98 ? 13.486 5.675 -4.629 1.00 81.75 98 VAL A O 1
ATOM 767 N N . SER A 1 99 ? 12.958 7.750 -5.359 1.00 88.75 99 SER A N 1
ATOM 768 C CA . SER A 1 99 ? 11.569 7.747 -4.931 1.00 88.75 99 SER A CA 1
ATOM 769 C C . SER A 1 99 ? 10.686 8.148 -6.101 1.00 88.75 99 SER A C 1
ATOM 771 O O . SER A 1 99 ? 10.979 9.142 -6.765 1.00 88.75 99 SER A O 1
ATOM 773 N N . SER A 1 100 ? 9.631 7.386 -6.375 1.00 90.19 100 SER A N 1
ATOM 774 C CA . SER A 1 100 ? 8.715 7.691 -7.471 1.00 90.19 100 SER A CA 1
ATOM 775 C C . SER A 1 100 ? 7.286 7.261 -7.170 1.00 90.19 100 SER A C 1
ATOM 777 O O . SER A 1 100 ? 7.015 6.314 -6.423 1.00 90.19 100 SER A O 1
ATOM 779 N N . ILE A 1 101 ? 6.354 7.998 -7.764 1.00 94.31 101 ILE A N 1
ATOM 780 C CA . ILE A 1 101 ? 4.929 7.687 -7.757 1.00 94.31 101 ILE A CA 1
ATOM 781 C C . ILE A 1 101 ? 4.658 6.840 -8.993 1.00 94.31 101 ILE A C 1
ATOM 783 O O . ILE A 1 101 ? 4.924 7.287 -10.102 1.00 94.31 101 ILE A O 1
ATOM 787 N N . TYR A 1 102 ? 4.097 5.650 -8.800 1.00 94.62 102 TYR A N 1
ATOM 788 C CA . TYR A 1 102 ? 3.729 4.758 -9.905 1.00 94.62 102 TYR A CA 1
ATOM 789 C C . TYR A 1 102 ? 2.220 4.510 -9.998 1.00 94.62 102 TYR A C 1
ATOM 791 O O . TYR A 1 102 ? 1.746 3.855 -10.924 1.00 94.62 102 TYR A O 1
ATOM 799 N N . TRP A 1 103 ? 1.442 5.014 -9.036 1.00 96.62 103 TRP A N 1
ATOM 800 C CA . TRP A 1 103 ? -0.013 4.927 -9.072 1.00 96.62 103 TRP A CA 1
ATOM 801 C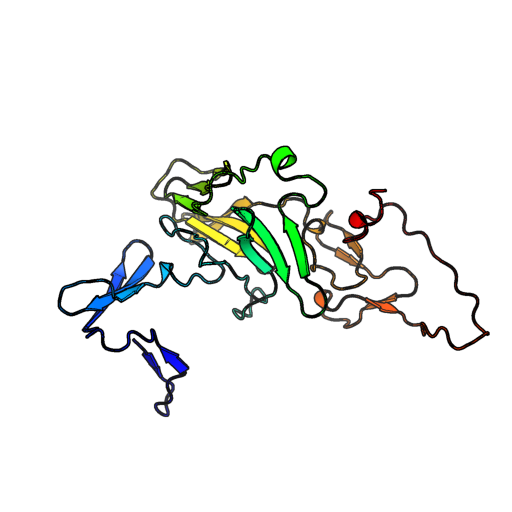 C . TRP A 1 103 ? -0.673 6.125 -8.366 1.00 96.62 103 TRP A C 1
ATOM 803 O O . TRP A 1 103 ? -0.197 6.520 -7.295 1.00 96.62 103 TRP A O 1
ATOM 813 N N . PRO A 1 104 ? -1.792 6.675 -8.884 1.00 95.50 104 PRO A N 1
ATOM 814 C CA . PRO A 1 104 ? -2.444 6.338 -10.160 1.00 95.50 104 PRO A CA 1
ATOM 815 C C . PRO A 1 104 ? -1.522 6.656 -11.355 1.00 95.50 104 PRO A C 1
ATOM 817 O O . PRO A 1 104 ? -0.399 7.093 -11.119 1.00 95.50 104 PRO A O 1
ATOM 820 N N . ASN A 1 105 ? -1.928 6.365 -12.598 1.00 93.00 105 ASN A N 1
ATOM 821 C CA . ASN A 1 105 ? -1.018 6.405 -13.752 1.00 93.00 105 ASN A CA 1
ATOM 822 C C . ASN A 1 105 ? -0.240 7.742 -13.788 1.00 93.00 105 ASN A C 1
ATOM 824 O O . ASN A 1 105 ? -0.876 8.787 -13.959 1.00 93.00 105 ASN A O 1
ATOM 828 N N . PRO A 1 106 ? 1.095 7.725 -13.601 1.00 91.12 106 PRO A N 1
ATOM 829 C CA . PRO A 1 106 ? 1.887 8.944 -13.456 1.00 91.12 106 PRO A CA 1
ATOM 830 C C . PRO A 1 106 ? 2.002 9.752 -14.755 1.00 91.12 106 PRO A C 1
ATOM 832 O O . PRO A 1 106 ? 2.274 10.948 -14.691 1.00 91.12 106 PRO A O 1
ATOM 835 N N . ASP A 1 107 ? 1.724 9.138 -15.908 1.00 89.44 107 ASP A N 1
ATOM 836 C CA . ASP A 1 107 ? 1.750 9.799 -17.221 1.00 89.44 107 ASP A CA 1
ATOM 837 C C . ASP A 1 107 ? 0.459 10.571 -17.515 1.00 89.44 107 ASP A C 1
ATOM 839 O O . ASP A 1 107 ? 0.330 11.258 -18.530 1.00 89.44 107 ASP A O 1
ATOM 843 N N . GLN A 1 108 ? -0.531 10.435 -16.634 1.00 92.44 108 GLN A N 1
ATOM 844 C CA . GLN A 1 108 ? -1.817 11.100 -16.724 1.00 92.44 108 GLN A CA 1
ATOM 845 C C . GLN A 1 108 ? -1.942 12.149 -15.625 1.00 92.44 108 GLN A C 1
ATOM 847 O O . GLN A 1 108 ? -1.516 11.955 -14.486 1.00 92.44 108 GLN A O 1
ATOM 852 N N . ASP A 1 109 ? -2.600 13.262 -15.943 1.00 93.69 109 ASP A N 1
ATOM 853 C CA . ASP A 1 109 ? -2.970 14.221 -14.913 1.00 93.69 109 ASP A CA 1
ATOM 854 C C . ASP A 1 109 ? -4.015 13.635 -13.939 1.00 93.69 109 ASP A C 1
ATOM 856 O O . ASP A 1 109 ? -4.567 12.541 -14.112 1.00 93.69 109 ASP A O 1
ATOM 860 N N . VAL A 1 110 ? -4.283 14.377 -12.867 1.00 93.88 110 VAL A N 1
ATOM 861 C CA . VAL A 1 110 ? -5.234 13.989 -11.817 1.00 93.88 110 VAL A CA 1
ATOM 862 C C . VAL A 1 110 ? -6.636 13.711 -12.380 1.00 93.88 110 VAL A C 1
ATOM 864 O O . VAL A 1 110 ? -7.287 12.751 -11.963 1.00 93.88 110 VAL A O 1
ATOM 867 N N . TRP A 1 111 ? -7.115 14.530 -13.318 1.00 93.69 111 TRP A N 1
ATOM 868 C CA . TRP A 1 111 ? -8.477 14.439 -13.846 1.00 93.69 111 TRP A CA 1
ATOM 869 C C . TRP A 1 111 ? -8.633 13.269 -14.813 1.00 93.69 111 TRP A C 1
ATOM 871 O O . TRP A 1 111 ? -9.639 12.562 -14.757 1.00 93.69 111 TRP A O 1
ATOM 881 N N . ALA A 1 112 ? -7.624 13.023 -15.649 1.00 96.31 112 ALA A N 1
ATOM 882 C CA . ALA A 1 112 ? -7.545 11.858 -16.523 1.00 96.31 112 ALA A CA 1
ATOM 883 C C . ALA A 1 112 ? -7.510 10.547 -15.718 1.00 96.31 112 ALA A C 1
ATOM 885 O O . ALA A 1 112 ? -8.136 9.565 -16.113 1.00 96.31 112 ALA A O 1
ATOM 886 N N . ASN A 1 113 ? -6.889 10.565 -14.534 1.00 95.31 113 ASN A N 1
ATOM 887 C CA . ASN A 1 113 ? -6.945 9.473 -13.558 1.00 95.31 113 ASN A CA 1
ATOM 888 C C . ASN A 1 113 ? -8.287 9.371 -12.795 1.00 95.31 113 ASN A C 1
ATOM 890 O O . ASN A 1 113 ? -8.432 8.534 -11.897 1.00 95.31 113 ASN A O 1
ATOM 894 N N . GLY A 1 114 ? -9.268 10.226 -13.107 1.00 96.00 114 GLY A N 1
ATOM 895 C CA . GLY A 1 114 ? -10.584 10.240 -12.467 1.00 96.00 114 GLY A CA 1
ATOM 896 C C . GLY A 1 114 ? -10.545 10.630 -10.988 1.00 96.00 114 GLY A C 1
ATOM 897 O O . GLY A 1 114 ? -11.384 10.167 -10.214 1.00 96.00 114 GLY A O 1
ATOM 898 N N . ARG A 1 115 ? -9.550 11.423 -10.576 1.00 96.69 115 ARG A N 1
ATOM 899 C CA . ARG A 1 115 ? -9.358 11.852 -9.186 1.00 96.69 115 ARG A CA 1
ATOM 900 C C . ARG A 1 115 ? -9.902 13.246 -8.932 1.00 96.69 115 ARG A C 1
ATOM 902 O O . ARG A 1 115 ? -9.995 14.059 -9.842 1.00 96.69 115 ARG A O 1
ATOM 909 N N . ASN A 1 116 ? -10.217 13.534 -7.672 1.00 94.50 116 ASN A N 1
ATOM 910 C CA . ASN A 1 116 ? -10.717 14.827 -7.219 1.00 94.50 116 ASN A CA 1
ATOM 911 C C . ASN A 1 116 ? -9.823 15.445 -6.135 1.00 94.50 116 ASN A C 1
ATOM 913 O O . ASN A 1 116 ? -9.802 14.984 -4.998 1.00 94.50 116 ASN A O 1
ATOM 917 N N . ILE A 1 117 ? -9.156 16.551 -6.470 1.00 96.56 117 ILE A N 1
ATOM 918 C CA . ILE A 1 117 ? -8.260 17.287 -5.556 1.00 96.56 117 ILE A CA 1
ATOM 919 C C . ILE A 1 117 ? -8.984 18.281 -4.637 1.00 96.56 117 ILE A C 1
ATOM 921 O O . ILE A 1 117 ? -8.399 18.767 -3.667 1.00 96.56 117 ILE A O 1
ATOM 925 N N . TYR A 1 118 ? -10.249 18.613 -4.921 1.00 96.25 118 TYR A N 1
ATOM 926 C CA . TYR A 1 118 ? -10.980 19.655 -4.191 1.00 96.25 118 TYR A CA 1
ATOM 927 C C . TYR A 1 118 ? -11.487 19.188 -2.821 1.00 96.25 118 TYR A C 1
ATOM 929 O O . TYR A 1 118 ? -11.762 20.014 -1.950 1.00 96.25 118 TYR A O 1
ATOM 937 N N . ASN A 1 119 ? -11.606 17.876 -2.606 1.00 95.69 119 ASN A N 1
ATOM 938 C CA . ASN A 1 119 ? -11.998 17.322 -1.316 1.00 95.69 119 ASN A CA 1
ATOM 939 C C . ASN A 1 119 ? -10.770 17.098 -0.420 1.00 95.69 119 ASN A C 1
ATOM 941 O O . ASN A 1 119 ? -10.132 16.048 -0.448 1.00 95.69 119 ASN A O 1
ATOM 945 N N . SER A 1 120 ? -10.484 18.075 0.437 1.00 95.81 120 SER A N 1
ATOM 946 C CA . SER A 1 120 ? -9.312 18.070 1.321 1.00 95.81 120 SER A CA 1
ATOM 947 C C . SER A 1 120 ? -9.456 17.237 2.600 1.00 95.81 120 SER A C 1
ATOM 949 O O . SER A 1 120 ? -8.565 17.264 3.454 1.00 95.81 120 SER A O 1
ATOM 951 N N . SER A 1 121 ? -10.552 16.479 2.749 1.00 97.25 121 SER A N 1
ATOM 952 C CA . SER A 1 121 ? -10.766 15.628 3.928 1.00 97.25 121 SER A CA 1
ATOM 953 C C . SER A 1 121 ? -9.709 14.532 4.071 1.00 97.25 121 SER A C 1
ATOM 955 O O . SER A 1 121 ? -9.410 14.158 5.205 1.00 97.25 121 SER A O 1
ATOM 957 N N . ARG A 1 122 ? -9.113 14.072 2.953 1.00 97.75 122 ARG A N 1
ATOM 958 C CA . ARG A 1 122 ? -8.087 13.012 2.911 1.00 97.75 122 ARG A CA 1
ATOM 959 C C . ARG A 1 122 ? -8.500 11.832 3.778 1.00 97.75 122 ARG A C 1
ATOM 961 O O . ARG A 1 122 ? -7.855 11.518 4.777 1.00 97.75 122 ARG A O 1
ATOM 968 N N . TYR A 1 123 ? -9.642 11.263 3.418 1.00 98.06 123 TYR A N 1
ATOM 969 C CA . TYR A 1 123 ? -10.312 10.211 4.160 1.00 98.06 123 TYR A CA 1
ATOM 970 C C . TYR A 1 123 ? -10.663 9.075 3.210 1.00 98.06 123 TYR A C 1
ATOM 972 O O . TYR A 1 123 ? -11.282 9.306 2.171 1.00 98.06 123 TYR A O 1
ATOM 980 N N . ALA A 1 124 ? -10.293 7.853 3.570 1.00 98.44 124 ALA A N 1
ATOM 981 C CA . ALA A 1 124 ? -10.714 6.660 2.862 1.00 98.44 124 ALA A CA 1
ATOM 982 C C . ALA A 1 124 ? -11.035 5.530 3.835 1.00 98.44 124 ALA A C 1
ATOM 984 O O . ALA A 1 124 ? -10.453 5.449 4.915 1.00 98.44 124 ALA A O 1
ATOM 985 N N . VAL A 1 125 ? -11.970 4.662 3.464 1.00 98.19 125 VAL A N 1
ATOM 986 C CA . VAL A 1 125 ? -12.405 3.554 4.316 1.00 98.19 125 VAL A CA 1
ATOM 987 C C . VAL A 1 125 ? -12.872 2.374 3.468 1.00 98.19 125 VAL A C 1
ATOM 989 O O . VAL A 1 125 ? -13.511 2.551 2.428 1.00 98.19 125 VAL A O 1
ATOM 992 N N . LEU A 1 126 ? -12.536 1.169 3.926 1.00 98.19 126 LEU A N 1
ATOM 993 C CA . LEU A 1 126 ? -13.110 -0.087 3.453 1.00 98.19 126 LEU A CA 1
ATOM 994 C C . LEU A 1 126 ? -14.319 -0.426 4.328 1.00 98.19 126 LEU A C 1
ATOM 996 O O . LEU A 1 126 ? -14.197 -0.440 5.553 1.00 98.19 126 LEU A O 1
ATOM 1000 N N . ASP A 1 127 ? -15.466 -0.714 3.725 1.00 96.12 127 ASP A N 1
ATOM 1001 C CA . ASP A 1 127 ? -16.629 -1.213 4.457 1.00 96.12 127 ASP A CA 1
ATOM 1002 C C . ASP A 1 127 ? -16.660 -2.749 4.542 1.00 96.12 127 ASP A C 1
ATOM 1004 O O . ASP A 1 127 ? -15.956 -3.466 3.822 1.00 96.12 127 ASP A O 1
ATOM 1008 N N . ASP A 1 128 ? -17.512 -3.265 5.429 1.00 94.44 128 ASP A N 1
ATOM 1009 C CA . ASP A 1 128 ? -17.685 -4.708 5.625 1.00 94.44 128 ASP A CA 1
ATOM 1010 C C . ASP A 1 128 ? -18.278 -5.410 4.394 1.00 94.44 128 ASP A C 1
ATOM 1012 O O . ASP A 1 128 ? -18.152 -6.624 4.264 1.00 94.44 128 ASP A O 1
ATOM 1016 N N . MET A 1 129 ? -18.899 -4.674 3.465 1.00 96.12 129 MET A N 1
ATOM 1017 C CA . MET A 1 129 ? -19.474 -5.224 2.233 1.00 96.12 129 MET A CA 1
ATOM 1018 C C . MET A 1 129 ? -18.440 -5.390 1.113 1.00 96.12 129 MET A C 1
ATOM 1020 O O . MET A 1 129 ? -18.778 -5.954 0.071 1.00 96.12 129 MET A O 1
ATOM 1024 N N . GLY A 1 130 ? -17.197 -4.944 1.321 1.00 97.00 130 GLY A N 1
ATOM 1025 C CA . GLY A 1 130 ? -16.116 -5.033 0.341 1.00 97.00 130 GLY A CA 1
ATOM 1026 C C . GLY A 1 130 ? -16.034 -3.835 -0.602 1.00 97.00 130 GLY A C 1
ATOM 1027 O O . GLY A 1 130 ? -15.465 -3.956 -1.688 1.00 97.00 130 GLY A O 1
ATOM 1028 N N . LYS A 1 131 ? -16.598 -2.685 -0.223 1.00 98.06 131 LYS A N 1
ATOM 1029 C CA . LYS A 1 131 ? -16.479 -1.437 -0.976 1.00 98.06 131 LYS A CA 1
ATOM 1030 C C . LYS A 1 131 ? -15.474 -0.511 -0.306 1.00 98.06 131 LYS A C 1
ATOM 1032 O O . LYS A 1 131 ? -15.566 -0.217 0.883 1.00 98.06 131 LYS A O 1
ATOM 1037 N N . PHE A 1 132 ? -14.530 -0.017 -1.095 1.00 98.56 132 PHE A N 1
ATOM 1038 C CA . PHE A 1 132 ? -13.600 1.020 -0.672 1.00 98.56 132 PHE A CA 1
ATOM 1039 C C . PHE A 1 132 ? -14.015 2.355 -1.273 1.00 98.56 132 PHE A C 1
ATOM 1041 O O . PHE A 1 132 ? -14.309 2.443 -2.470 1.00 98.56 132 PHE A O 1
ATOM 1048 N N . LEU A 1 133 ? -14.034 3.390 -0.442 1.00 98.38 133 LEU A N 1
ATOM 1049 C CA . LEU A 1 133 ? -14.367 4.754 -0.832 1.00 98.38 133 LEU A CA 1
ATOM 1050 C C . LEU A 1 133 ? -13.300 5.703 -0.312 1.00 98.38 133 LEU A C 1
ATOM 1052 O O . LEU A 1 133 ? -12.947 5.642 0.865 1.00 98.38 133 LEU A O 1
ATOM 1056 N N . ALA A 1 134 ? -12.842 6.605 -1.171 1.00 98.44 134 ALA A N 1
ATOM 1057 C CA . ALA A 1 134 ? -11.895 7.648 -0.823 1.00 98.44 134 ALA A CA 1
ATOM 1058 C C . ALA A 1 134 ? -12.416 9.040 -1.186 1.00 98.44 134 ALA A C 1
ATOM 1060 O O . ALA A 1 134 ? -13.227 9.228 -2.098 1.00 98.44 134 ALA A O 1
ATOM 1061 N N . SER A 1 135 ? -11.924 10.039 -0.458 1.00 98.19 135 SER A N 1
ATOM 1062 C CA . SER A 1 135 ? -12.279 11.443 -0.640 1.00 98.19 135 SER A CA 1
ATOM 1063 C C . SER A 1 135 ? -11.896 11.990 -2.014 1.00 98.19 135 SER A C 1
ATOM 1065 O O . SER A 1 135 ? -12.572 12.893 -2.502 1.00 98.19 135 SER A O 1
ATOM 1067 N N . ASP A 1 136 ? -10.865 11.423 -2.647 1.00 97.94 136 ASP A N 1
ATOM 1068 C CA . ASP A 1 136 ? -10.371 11.793 -3.978 1.00 97.94 136 ASP A CA 1
ATOM 1069 C C . ASP A 1 136 ? -11.167 11.155 -5.125 1.00 97.94 136 ASP A C 1
ATOM 1071 O O . ASP A 1 136 ? -10.694 11.138 -6.257 1.00 97.94 136 ASP A O 1
ATOM 1075 N N . GLN A 1 137 ? -12.372 10.642 -4.846 1.00 97.50 137 GLN A N 1
ATOM 1076 C CA . GLN A 1 137 ? -13.263 9.967 -5.797 1.00 97.50 137 GLN A CA 1
ATOM 1077 C C . GLN A 1 137 ? -12.794 8.571 -6.233 1.00 97.50 137 GLN A C 1
ATOM 1079 O O . GLN A 1 137 ? -13.520 7.876 -6.950 1.00 97.50 137 GLN A O 1
ATOM 1084 N N . PHE A 1 138 ? -11.644 8.101 -5.741 1.00 97.94 138 PHE A N 1
ATOM 1085 C CA . PHE A 1 138 ? -11.257 6.714 -5.929 1.00 97.94 138 PHE A CA 1
ATOM 1086 C C . PHE A 1 138 ? -12.220 5.778 -5.197 1.00 97.94 138 PHE A C 1
ATOM 1088 O O . PHE A 1 138 ? -12.584 5.976 -4.034 1.00 97.94 138 PHE A O 1
ATOM 1095 N N . SER A 1 139 ? -12.637 4.727 -5.894 1.00 98.06 139 SER A N 1
ATOM 1096 C CA . SER A 1 139 ? -13.429 3.659 -5.309 1.00 98.06 139 SER A CA 1
ATOM 1097 C C . SER A 1 139 ? -13.198 2.355 -6.047 1.00 98.06 139 SER A C 1
ATOM 1099 O O . SER A 1 139 ? -12.895 2.339 -7.240 1.00 98.06 139 SER A O 1
ATOM 1101 N N . PHE A 1 140 ? -13.366 1.256 -5.326 1.00 98.19 140 PHE A N 1
ATOM 1102 C CA . PHE A 1 140 ? -13.437 -0.071 -5.912 1.00 98.19 140 PHE A CA 1
ATOM 1103 C C . PHE A 1 140 ? -14.393 -0.940 -5.104 1.00 98.19 140 PHE A C 1
ATOM 1105 O O . PHE A 1 140 ? -14.866 -0.574 -4.024 1.00 98.19 140 PHE A O 1
ATOM 1112 N N . THR A 1 141 ? -14.726 -2.094 -5.659 1.00 98.25 141 THR A N 1
ATOM 1113 C CA . THR A 1 141 ? -15.610 -3.064 -5.025 1.00 98.25 141 THR A CA 1
ATOM 1114 C C . THR A 1 141 ? -15.039 -4.452 -5.254 1.00 98.25 141 THR A C 1
ATOM 1116 O O . THR A 1 141 ? -14.567 -4.755 -6.350 1.00 98.25 141 THR A O 1
ATOM 1119 N N . ALA A 1 142 ? -15.045 -5.265 -4.202 1.00 98.00 142 ALA A N 1
ATOM 1120 C CA . ALA A 1 142 ? -14.648 -6.661 -4.258 1.00 98.00 142 ALA A CA 1
ATOM 1121 C C . ALA A 1 142 ? -15.495 -7.429 -5.283 1.00 98.00 142 ALA A C 1
ATOM 1123 O O . ALA A 1 142 ? -16.696 -7.181 -5.408 1.00 98.00 142 ALA A O 1
ATOM 1124 N N . VAL A 1 143 ? -14.909 -8.414 -5.965 1.00 97.62 143 VAL A N 1
ATOM 1125 C CA . VAL A 1 143 ? -15.675 -9.310 -6.855 1.00 97.62 143 VAL A CA 1
ATOM 1126 C C . VAL A 1 143 ? -16.733 -10.129 -6.107 1.00 97.62 143 VAL A C 1
ATOM 1128 O O . VAL A 1 143 ? -17.735 -10.522 -6.694 1.00 97.62 143 VAL A O 1
ATOM 1131 N N . ASP A 1 144 ? -16.527 -10.356 -4.809 1.00 96.00 144 ASP A N 1
ATOM 1132 C CA . ASP A 1 144 ? -17.412 -11.094 -3.902 1.00 96.00 144 ASP A CA 1
ATOM 1133 C C . ASP A 1 144 ? -18.214 -10.172 -2.960 1.00 96.00 144 ASP A C 1
ATOM 1135 O O . ASP A 1 144 ? -18.629 -10.574 -1.866 1.00 96.00 144 ASP A O 1
ATOM 1139 N N . ALA A 1 145 ? -18.377 -8.902 -3.343 1.00 94.75 145 ALA A N 1
ATOM 1140 C CA . ALA A 1 145 ? -19.034 -7.900 -2.515 1.00 94.75 145 ALA A CA 1
ATOM 1141 C C . ALA A 1 145 ? -20.500 -8.241 -2.200 1.00 94.75 145 ALA A C 1
ATOM 1143 O O . ALA A 1 145 ? -21.172 -8.989 -2.910 1.00 94.75 145 ALA A O 1
ATOM 1144 N N . GLY A 1 146 ? -21.015 -7.629 -1.131 1.00 90.38 146 GLY A N 1
ATOM 1145 C CA . GLY A 1 146 ? -22.424 -7.732 -0.730 1.00 90.38 146 GLY A CA 1
ATOM 1146 C C . GLY A 1 146 ? -22.703 -8.683 0.434 1.00 90.38 146 GLY A C 1
ATOM 1147 O O . GLY A 1 146 ? -23.836 -8.740 0.904 1.00 90.38 146 GLY A O 1
ATOM 1148 N N . SER A 1 147 ? -21.685 -9.377 0.952 1.00 91.62 147 SER A N 1
ATOM 1149 C CA . SER A 1 147 ? -21.790 -10.141 2.200 1.00 91.62 147 SER A CA 1
ATOM 1150 C C . SER A 1 147 ? -20.932 -9.523 3.311 1.00 91.62 147 SER A C 1
ATOM 1152 O O . SER A 1 147 ? -19.706 -9.495 3.159 1.00 91.62 147 SER A O 1
ATOM 1154 N N . PRO A 1 148 ? -21.529 -9.073 4.434 1.00 89.06 148 PRO A N 1
ATOM 1155 C CA . PRO A 1 148 ? -20.793 -8.533 5.579 1.00 89.06 148 PRO A CA 1
ATOM 1156 C C . PRO A 1 148 ? -20.151 -9.618 6.460 1.00 89.06 148 PRO A C 1
ATOM 1158 O O . PRO A 1 148 ? -19.395 -9.304 7.376 1.00 89.06 148 PRO A O 1
ATOM 1161 N N . SER A 1 149 ? -20.454 -10.903 6.230 1.00 91.62 149 SER A N 1
ATOM 1162 C CA . SER A 1 149 ? -19.850 -12.003 6.995 1.00 91.62 149 SER A CA 1
ATOM 1163 C C . SER A 1 149 ? -18.429 -12.338 6.538 1.00 91.62 149 SER A C 1
ATOM 1165 O O . SER A 1 149 ? -17.657 -12.908 7.313 1.00 91.62 149 SER A O 1
ATOM 1167 N N . ILE A 1 150 ? -18.074 -11.975 5.302 1.00 95.50 150 ILE A N 1
ATOM 1168 C CA . ILE A 1 150 ? -16.754 -12.229 4.726 1.00 95.50 150 ILE A CA 1
ATOM 1169 C C . ILE A 1 150 ? -15.741 -11.322 5.422 1.00 95.50 150 ILE A C 1
ATOM 1171 O O . ILE A 1 150 ? -15.838 -10.096 5.368 1.00 95.50 150 ILE A O 1
ATOM 1175 N N . LYS A 1 151 ? -14.744 -11.928 6.073 1.00 95.94 151 LYS A N 1
ATOM 1176 C CA . LYS A 1 151 ? -13.630 -11.179 6.660 1.00 95.94 151 LYS A CA 1
ATOM 1177 C C . LYS A 1 151 ? -12.731 -10.680 5.541 1.00 95.94 151 LYS A C 1
ATOM 1179 O O . LYS A 1 151 ? -12.354 -11.450 4.661 1.00 95.94 151 LYS A O 1
ATOM 1184 N N . ARG A 1 152 ? -12.399 -9.392 5.581 1.00 96.62 152 ARG A N 1
ATOM 1185 C CA . ARG A 1 152 ? -11.629 -8.719 4.536 1.00 96.62 152 ARG A CA 1
ATOM 1186 C C . ARG A 1 152 ? -10.431 -7.991 5.111 1.00 96.62 152 ARG A C 1
ATOM 1188 O O . ARG A 1 152 ? -10.455 -7.566 6.265 1.00 96.62 152 ARG A O 1
ATOM 1195 N N . ARG A 1 153 ? -9.401 -7.832 4.287 1.00 97.44 153 ARG A N 1
ATOM 1196 C CA . ARG A 1 153 ? -8.260 -6.959 4.569 1.00 97.44 153 ARG A CA 1
ATOM 1197 C C . ARG A 1 153 ? -7.740 -6.344 3.278 1.00 97.44 153 ARG A C 1
ATOM 1199 O O . ARG A 1 153 ? -7.635 -7.039 2.269 1.00 97.44 153 ARG A O 1
ATOM 1206 N N . LEU A 1 154 ? -7.437 -5.054 3.308 1.00 98.62 154 LEU A N 1
ATOM 1207 C CA . LEU A 1 154 ? -6.795 -4.344 2.208 1.00 98.62 154 LEU A CA 1
ATOM 1208 C C . LEU A 1 154 ? -5.317 -4.187 2.553 1.00 98.62 154 LEU A C 1
ATOM 1210 O O . LEU A 1 154 ? -4.992 -3.470 3.494 1.00 98.62 154 LEU A O 1
ATOM 1214 N N . THR A 1 155 ? -4.440 -4.862 1.821 1.00 98.56 155 THR A N 1
ATOM 1215 C CA . THR A 1 155 ? -3.009 -4.929 2.134 1.00 98.56 155 THR A CA 1
ATOM 1216 C C . THR A 1 155 ? -2.189 -4.358 0.982 1.00 98.56 155 THR A C 1
ATOM 1218 O O . THR A 1 155 ? -2.432 -4.686 -0.181 1.00 98.56 155 THR A O 1
ATOM 1221 N N . LEU A 1 156 ? -1.225 -3.495 1.304 1.00 98.62 156 LEU A N 1
ATOM 1222 C CA . LEU A 1 156 ? -0.144 -3.116 0.401 1.00 98.62 156 LEU A CA 1
ATOM 1223 C C . LEU A 1 156 ? 0.941 -4.189 0.497 1.00 98.62 156 LEU A C 1
ATOM 1225 O O . LEU A 1 156 ? 1.734 -4.211 1.440 1.00 98.62 156 LEU A O 1
ATOM 1229 N N . ASP A 1 157 ? 0.937 -5.113 -0.457 1.00 97.31 157 ASP A N 1
ATOM 1230 C CA . ASP A 1 157 ? 1.841 -6.255 -0.421 1.00 97.31 157 ASP A CA 1
ATOM 1231 C C . ASP A 1 157 ? 3.297 -5.841 -0.672 1.00 97.31 157 ASP A C 1
ATOM 1233 O O . ASP A 1 157 ? 3.595 -4.782 -1.224 1.00 97.31 157 ASP A O 1
ATOM 1237 N N . TYR A 1 158 ? 4.228 -6.721 -0.296 1.00 94.69 158 TYR A N 1
ATOM 1238 C CA . TYR A 1 158 ? 5.673 -6.511 -0.459 1.00 94.69 158 TYR A CA 1
ATOM 1239 C C . TYR A 1 158 ? 6.114 -6.284 -1.918 1.00 94.69 158 TYR A C 1
ATOM 1241 O O . TYR A 1 158 ? 7.220 -5.804 -2.150 1.00 94.69 158 TYR A O 1
ATOM 1249 N N . ASP A 1 159 ? 5.276 -6.645 -2.898 1.00 93.25 159 ASP A N 1
ATOM 1250 C CA . ASP A 1 159 ? 5.503 -6.393 -4.324 1.00 93.25 159 ASP A CA 1
ATOM 1251 C C . ASP A 1 159 ? 4.931 -5.045 -4.799 1.00 93.25 159 ASP A C 1
ATOM 1253 O O . ASP A 1 159 ? 4.820 -4.830 -6.001 1.00 93.25 159 ASP A O 1
ATOM 1257 N N . GLY A 1 160 ? 4.543 -4.160 -3.875 1.00 95.62 160 GLY A N 1
ATOM 1258 C CA . GLY A 1 160 ? 4.056 -2.809 -4.160 1.00 95.62 160 GLY A CA 1
ATOM 1259 C C . GLY A 1 160 ? 2.628 -2.740 -4.694 1.00 95.62 160 GLY A C 1
ATOM 1260 O O . GLY A 1 160 ? 2.159 -1.676 -5.076 1.00 95.62 160 GLY A O 1
ATOM 1261 N N . ASN A 1 161 ? 1.897 -3.852 -4.736 1.00 97.38 161 ASN A N 1
ATOM 1262 C CA . ASN A 1 161 ? 0.516 -3.839 -5.203 1.00 97.38 161 ASN A CA 1
ATOM 1263 C C . ASN A 1 161 ? -0.459 -3.787 -4.026 1.00 97.38 161 ASN A C 1
ATOM 1265 O O . ASN A 1 161 ? -0.328 -4.533 -3.054 1.00 97.38 161 ASN A O 1
ATOM 1269 N N . LEU A 1 162 ? -1.477 -2.941 -4.141 1.00 98.56 162 LEU A N 1
ATOM 1270 C CA . LEU A 1 162 ? -2.573 -2.886 -3.187 1.00 98.56 162 LEU A CA 1
ATOM 1271 C C . LEU A 1 162 ? -3.625 -3.937 -3.556 1.00 98.56 162 LEU A C 1
ATOM 1273 O O . LEU A 1 162 ? -4.205 -3.891 -4.646 1.00 98.56 162 LEU A O 1
ATOM 1277 N N . ARG A 1 163 ? -3.886 -4.877 -2.646 1.00 98.50 163 ARG A N 1
ATOM 1278 C CA . ARG A 1 163 ? -4.819 -5.989 -2.861 1.00 98.50 163 ARG A CA 1
ATOM 1279 C C . ARG A 1 163 ? -5.859 -6.071 -1.761 1.00 98.50 163 ARG A C 1
ATOM 1281 O O . ARG A 1 163 ? -5.544 -5.984 -0.575 1.00 98.50 163 ARG A O 1
ATOM 1288 N N . LEU A 1 164 ? -7.109 -6.272 -2.166 1.00 98.62 164 LEU A N 1
ATOM 1289 C CA . LEU A 1 164 ? -8.170 -6.672 -1.259 1.00 98.62 164 LEU A CA 1
ATOM 1290 C C . LEU A 1 164 ? -8.199 -8.194 -1.193 1.00 98.62 164 LEU A C 1
ATOM 1292 O O . LEU A 1 164 ? -8.321 -8.868 -2.218 1.00 98.62 164 LEU A O 1
ATOM 1296 N N . TYR A 1 165 ? -8.126 -8.710 0.024 1.00 98.38 165 TYR A N 1
ATOM 1297 C CA . TYR A 1 165 ? -8.250 -10.123 0.311 1.00 98.38 165 TYR A CA 1
ATOM 1298 C C . TYR A 1 165 ? -9.569 -10.414 1.015 1.00 98.38 165 TYR A C 1
ATOM 1300 O O . TYR A 1 165 ? -9.951 -9.699 1.946 1.00 98.38 165 TYR A O 1
ATOM 1308 N N . SER A 1 166 ? -10.203 -11.508 0.612 1.00 98.06 166 SER A N 1
ATOM 1309 C CA . SER A 1 166 ? -11.362 -12.102 1.272 1.00 98.06 166 SER A CA 1
ATOM 1310 C C . SER A 1 166 ? -10.973 -13.441 1.891 1.00 98.06 166 SER A C 1
ATOM 1312 O O . SER A 1 166 ? -10.240 -14.224 1.285 1.00 98.06 166 SER A O 1
ATOM 1314 N N . LEU A 1 167 ? -11.424 -13.687 3.120 1.00 96.88 167 LEU A N 1
ATOM 1315 C CA . LEU A 1 167 ? -11.195 -14.954 3.804 1.00 96.88 167 LEU A CA 1
ATOM 1316 C C . LEU A 1 167 ? -12.235 -15.973 3.341 1.00 96.88 167 LEU A C 1
ATOM 1318 O O . LEU A 1 167 ? -13.435 -15.776 3.541 1.00 96.88 167 LEU A O 1
ATOM 1322 N N . GLU A 1 168 ? -11.765 -17.063 2.750 1.00 94.69 168 GLU A N 1
ATOM 1323 C CA . GLU A 1 168 ? -12.603 -18.179 2.333 1.00 94.69 168 GLU A CA 1
ATOM 1324 C C . GLU A 1 168 ? -12.977 -19.079 3.516 1.00 94.69 168 GLU A C 1
ATOM 1326 O O . GLU A 1 168 ? -12.303 -19.108 4.547 1.00 94.69 168 GLU A O 1
ATOM 1331 N N . GLU A 1 169 ? -14.013 -19.901 3.336 1.00 92.88 169 GLU A N 1
ATOM 1332 C CA . GLU A 1 169 ? -14.408 -20.926 4.316 1.00 92.88 169 GLU A CA 1
ATOM 1333 C C . GLU A 1 169 ? -13.286 -21.941 4.596 1.00 92.88 169 GLU A C 1
ATOM 1335 O O . GLU A 1 169 ? -13.221 -22.521 5.678 1.00 92.88 169 GLU A O 1
ATOM 1340 N N . THR A 1 170 ? -12.369 -22.123 3.639 1.00 94.44 170 THR A N 1
ATOM 1341 C CA . THR A 1 170 ? -11.164 -22.956 3.778 1.00 94.44 170 THR A CA 1
ATOM 1342 C C . THR A 1 170 ? -10.147 -22.384 4.775 1.00 94.44 170 THR A C 1
ATOM 1344 O O . THR A 1 170 ? -9.211 -23.083 5.161 1.00 94.44 170 THR A O 1
ATOM 1347 N N . GLY A 1 171 ? -10.306 -21.120 5.186 1.00 94.50 171 GLY A N 1
ATOM 1348 C CA . GLY A 1 171 ? -9.344 -20.371 5.993 1.00 94.50 171 GLY A CA 1
ATOM 1349 C C . GLY A 1 171 ? -8.206 -19.745 5.182 1.00 94.50 171 GLY A C 1
ATOM 1350 O O . GLY A 1 171 ? -7.300 -19.149 5.767 1.00 94.50 171 GLY A O 1
ATOM 1351 N N . LEU A 1 172 ? -8.232 -19.870 3.852 1.00 96.88 172 LEU A N 1
ATOM 1352 C CA . LEU A 1 172 ? -7.266 -19.238 2.957 1.00 96.88 172 LEU A CA 1
ATOM 1353 C C . LEU A 1 172 ? -7.737 -17.845 2.535 1.00 96.88 172 LEU A C 1
ATOM 1355 O O . LEU A 1 172 ? -8.930 -17.566 2.435 1.00 96.88 172 LEU A O 1
ATOM 1359 N N . TRP A 1 173 ? -6.773 -16.966 2.278 1.00 97.19 173 TRP A N 1
ATOM 1360 C CA . TRP A 1 173 ? -7.034 -15.648 1.712 1.00 97.19 173 TRP A CA 1
ATOM 1361 C C . TRP A 1 173 ? -7.006 -15.722 0.189 1.00 97.19 173 TRP A C 1
ATOM 1363 O O . TRP A 1 173 ? -5.992 -16.130 -0.381 1.00 97.19 173 TRP A O 1
ATOM 1373 N N . SER A 1 174 ? -8.068 -15.259 -0.462 1.00 97.50 174 SER A N 1
ATOM 1374 C CA . SER A 1 174 ? -8.103 -15.061 -1.911 1.00 97.50 174 SER A CA 1
ATOM 1375 C C . SER A 1 174 ? -8.194 -13.586 -2.272 1.00 97.50 174 SER A C 1
ATOM 1377 O O . SER A 1 174 ? -8.717 -12.765 -1.518 1.00 97.50 174 SER A O 1
ATOM 1379 N N . ILE A 1 175 ? -7.613 -13.231 -3.419 1.00 98.00 175 ILE A N 1
ATOM 1380 C CA . ILE A 1 175 ? -7.600 -11.855 -3.919 1.00 98.00 175 ILE A CA 1
ATOM 1381 C C . ILE A 1 175 ? -8.965 -11.575 -4.544 1.00 98.00 175 ILE A C 1
ATOM 1383 O O . ILE A 1 175 ? -9.307 -12.159 -5.571 1.00 98.00 175 ILE A O 1
ATOM 1387 N N . SER A 1 176 ? -9.722 -10.660 -3.947 1.00 97.81 176 SER A N 1
ATOM 1388 C CA . SER A 1 176 ? -11.036 -10.240 -4.438 1.00 97.81 176 SER A CA 1
ATOM 1389 C C . SER A 1 176 ? -10.994 -8.903 -5.188 1.00 97.81 176 SER A C 1
ATOM 1391 O O . SER A 1 176 ? -11.969 -8.537 -5.842 1.00 97.81 176 SER A O 1
ATOM 1393 N N . TRP A 1 177 ? -9.864 -8.185 -5.138 1.00 98.25 177 TRP A N 1
ATOM 1394 C CA . TRP A 1 177 ? -9.540 -7.036 -5.992 1.00 98.25 177 TRP A CA 1
ATOM 1395 C C . TRP A 1 177 ? -8.031 -6.723 -5.932 1.00 98.25 177 TRP A C 1
ATOM 1397 O O . TRP A 1 177 ? -7.389 -6.981 -4.915 1.00 98.25 177 TRP A O 1
ATOM 1407 N N . GLN A 1 178 ? -7.458 -6.138 -6.988 1.00 97.75 178 GLN A N 1
ATOM 1408 C CA . GLN A 1 178 ? -6.087 -5.607 -6.978 1.00 97.75 178 GLN A CA 1
ATOM 1409 C C . GLN A 1 178 ? -5.973 -4.330 -7.817 1.00 97.75 178 GLN A C 1
ATOM 1411 O O . GLN A 1 178 ? -6.675 -4.190 -8.819 1.00 97.75 178 GLN A O 1
ATOM 1416 N N . ALA A 1 179 ? -5.076 -3.423 -7.422 1.00 97.31 179 ALA A N 1
ATOM 1417 C CA . ALA A 1 179 ? -4.919 -2.116 -8.060 1.00 97.31 179 ALA A CA 1
ATOM 1418 C C . ALA A 1 179 ? -4.241 -2.190 -9.432 1.00 97.31 179 ALA A C 1
ATOM 1420 O O . ALA A 1 179 ? -4.649 -1.491 -10.359 1.00 97.31 179 ALA A O 1
ATOM 1421 N N . ILE A 1 180 ? -3.200 -3.017 -9.552 1.00 95.31 180 ILE A N 1
ATOM 1422 C CA . ILE A 1 180 ? -2.351 -3.087 -10.746 1.00 95.31 180 ILE A CA 1
ATOM 1423 C C . ILE A 1 180 ? -2.360 -4.513 -11.299 1.00 95.31 180 ILE A C 1
ATOM 1425 O O . ILE A 1 180 ? -2.106 -5.474 -10.570 1.00 95.31 180 ILE A O 1
ATOM 1429 N N . LEU A 1 181 ? -2.657 -4.658 -12.592 1.00 91.56 181 LEU A N 1
ATOM 1430 C CA . LEU A 1 181 ? -2.613 -5.949 -13.289 1.00 91.56 181 LEU A CA 1
ATOM 1431 C C . LEU A 1 181 ? -1.231 -6.211 -13.898 1.00 91.56 181 LEU A C 1
ATOM 1433 O O . LEU A 1 181 ? -0.697 -7.313 -13.771 1.00 91.56 181 LEU A O 1
ATOM 1437 N N . ASP A 1 182 ? -0.651 -5.191 -14.531 1.00 90.81 182 ASP A N 1
ATOM 1438 C CA . ASP A 1 182 ? 0.675 -5.250 -15.135 1.00 90.81 182 ASP A CA 1
ATOM 1439 C C . ASP A 1 182 ? 1.742 -4.879 -14.099 1.00 90.81 182 ASP A C 1
ATOM 1441 O O . ASP A 1 182 ? 1.931 -3.714 -13.760 1.00 9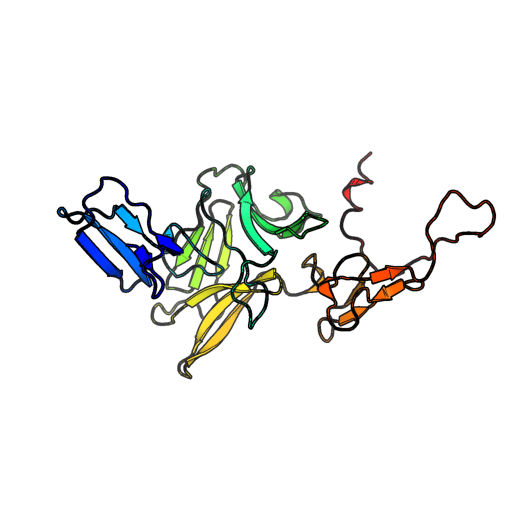0.81 182 ASP A O 1
ATOM 1445 N N . LYS A 1 183 ? 2.445 -5.885 -13.570 1.00 90.69 183 LYS A N 1
ATOM 1446 C CA . LYS A 1 183 ? 3.398 -5.697 -12.467 1.00 90.69 183 LYS A CA 1
ATOM 1447 C C . LYS A 1 183 ? 4.551 -4.754 -12.809 1.00 90.69 183 LYS A C 1
ATOM 1449 O O . LYS A 1 183 ? 5.044 -4.098 -11.906 1.00 90.69 183 LYS A O 1
ATOM 1454 N N . CYS A 1 184 ? 4.954 -4.638 -14.070 1.00 90.81 184 CYS A N 1
ATOM 1455 C CA . CYS A 1 184 ? 6.017 -3.725 -14.488 1.00 90.81 184 CYS A CA 1
ATOM 1456 C C . CYS A 1 184 ? 5.626 -2.250 -14.410 1.00 90.81 184 CYS A C 1
ATOM 1458 O O . CYS A 1 184 ? 6.508 -1.394 -14.432 1.00 90.81 184 CYS A O 1
ATOM 1460 N N . GLN A 1 185 ? 4.334 -1.953 -14.228 1.00 90.19 185 GLN A N 1
ATOM 1461 C CA . GLN A 1 185 ? 3.893 -0.617 -13.843 1.00 90.19 185 GLN A CA 1
ATOM 1462 C C . GLN A 1 185 ? 4.265 -0.270 -12.395 1.00 90.19 185 GLN A C 1
ATOM 1464 O O . GLN A 1 185 ? 4.201 0.890 -12.017 1.00 90.19 185 GLN A O 1
ATOM 1469 N N . ILE A 1 186 ? 4.650 -1.247 -11.569 1.00 92.00 186 ILE A N 1
ATOM 1470 C CA . ILE A 1 186 ? 5.120 -1.011 -10.204 1.00 92.00 186 ILE A CA 1
ATOM 1471 C C . ILE A 1 186 ? 6.620 -0.734 -10.253 1.00 92.00 186 ILE A C 1
ATOM 1473 O O . ILE A 1 186 ? 7.432 -1.604 -10.584 1.00 92.00 186 ILE A O 1
ATOM 1477 N N . HIS A 1 187 ? 6.994 0.489 -9.896 1.00 88.81 187 HIS A N 1
ATOM 1478 C CA . HIS A 1 187 ? 8.391 0.893 -9.864 1.00 88.81 187 HIS A CA 1
ATOM 1479 C C . HIS A 1 187 ? 9.181 0.150 -8.770 1.00 88.81 187 HIS A C 1
ATOM 1481 O O . HIS A 1 187 ? 8.660 -0.131 -7.697 1.00 88.81 187 HIS A O 1
ATOM 1487 N N . GLY A 1 188 ? 10.458 -0.157 -9.019 1.00 86.69 188 GLY A N 1
ATOM 1488 C CA . GLY A 1 188 ? 11.358 -0.743 -8.015 1.00 86.69 188 GLY A CA 1
ATOM 1489 C C . GLY A 1 188 ? 11.373 -2.276 -7.924 1.00 86.69 188 GLY A C 1
ATOM 1490 O O . GLY A 1 188 ? 12.167 -2.817 -7.157 1.00 86.69 188 GLY A O 1
ATOM 1491 N N . LEU A 1 189 ? 10.581 -3.002 -8.725 1.00 89.38 189 LEU A N 1
ATOM 1492 C CA . LEU A 1 189 ? 10.579 -4.476 -8.717 1.00 89.38 189 LEU A CA 1
ATOM 1493 C C . LEU A 1 189 ? 11.886 -5.110 -9.225 1.00 89.38 189 LEU A C 1
ATOM 1495 O O . LEU A 1 189 ? 12.346 -6.100 -8.659 1.00 89.38 189 LEU A O 1
ATOM 1499 N N . CYS A 1 190 ? 12.483 -4.545 -10.279 1.00 89.69 190 CYS A N 1
ATOM 1500 C CA . CYS A 1 190 ? 13.720 -5.049 -10.893 1.00 89.69 190 CYS A CA 1
ATOM 1501 C C . CYS A 1 190 ? 14.970 -4.246 -10.515 1.00 89.69 190 CYS A C 1
ATOM 1503 O O . CYS A 1 190 ? 16.024 -4.455 -11.111 1.00 89.69 190 CYS A O 1
ATOM 1505 N N . GLY A 1 191 ? 14.850 -3.327 -9.553 1.00 87.50 191 GLY A N 1
ATOM 1506 C CA . GLY A 1 191 ? 15.934 -2.441 -9.145 1.00 87.50 191 GLY A CA 1
ATOM 1507 C C . GLY A 1 191 ? 16.426 -1.507 -10.257 1.00 87.50 191 GLY A C 1
ATOM 1508 O O . GLY A 1 191 ? 15.885 -1.437 -11.362 1.00 87.50 191 GLY A O 1
ATOM 1509 N N . LYS A 1 192 ? 17.478 -0.752 -9.947 1.00 88.19 192 LYS A N 1
ATOM 1510 C CA . LYS A 1 192 ? 18.075 0.231 -10.858 1.00 88.19 192 LYS A CA 1
ATOM 1511 C C . LYS A 1 192 ? 18.614 -0.419 -12.130 1.00 88.19 192 LYS A C 1
ATOM 1513 O O . LYS A 1 192 ? 19.287 -1.440 -12.059 1.00 88.19 192 LYS A O 1
ATOM 1518 N N . ASN A 1 193 ? 18.380 0.202 -13.286 1.00 88.94 193 ASN A N 1
ATOM 1519 C CA . ASN A 1 193 ? 18.795 -0.308 -14.602 1.00 88.94 193 ASN A CA 1
ATOM 1520 C C . ASN A 1 193 ? 18.278 -1.726 -14.930 1.00 88.94 193 ASN A C 1
ATOM 1522 O O . ASN A 1 193 ? 18.810 -2.365 -15.834 1.00 88.94 193 ASN A O 1
ATOM 1526 N N . GLY A 1 194 ? 17.285 -2.246 -14.203 1.00 90.88 194 GLY A N 1
ATOM 1527 C CA . GLY A 1 194 ? 16.659 -3.529 -14.505 1.00 90.88 194 GLY A CA 1
ATOM 1528 C C . GLY A 1 194 ? 15.513 -3.364 -15.500 1.00 90.88 194 GLY A C 1
ATOM 1529 O O . GLY A 1 194 ? 14.656 -2.501 -15.330 1.00 90.88 1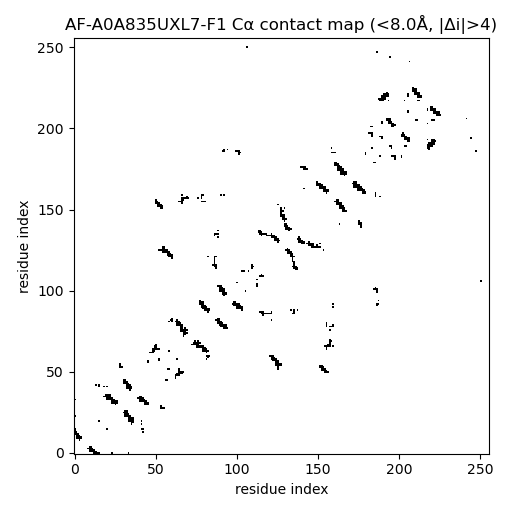94 GLY A O 1
ATOM 1530 N N . ILE A 1 195 ? 15.469 -4.215 -16.522 1.00 91.94 195 ILE A N 1
ATOM 1531 C CA . ILE A 1 195 ? 14.343 -4.313 -17.457 1.00 91.94 195 ILE A CA 1
ATOM 1532 C C . ILE A 1 195 ? 13.315 -5.272 -16.864 1.00 91.94 195 ILE A C 1
ATOM 1534 O O . ILE A 1 195 ? 13.660 -6.400 -16.503 1.00 91.94 195 ILE A O 1
ATOM 1538 N N . CYS A 1 196 ? 12.062 -4.831 -16.797 1.00 91.69 196 CYS A N 1
ATOM 1539 C CA . CYS A 1 196 ? 10.946 -5.610 -16.281 1.00 91.69 196 CYS A CA 1
ATOM 1540 C C . CYS A 1 196 ? 10.094 -6.187 -17.417 1.00 91.69 196 CYS A C 1
ATOM 1542 O O . CYS A 1 196 ? 9.725 -5.474 -18.348 1.00 91.69 196 CYS A O 1
ATOM 1544 N N . VAL A 1 197 ? 9.726 -7.465 -17.299 1.00 90.56 197 VAL A N 1
ATOM 1545 C CA . VAL A 1 197 ? 8.756 -8.135 -18.172 1.00 90.56 197 VAL A CA 1
ATOM 1546 C C . VAL A 1 197 ? 7.681 -8.807 -17.317 1.00 90.56 197 VAL A C 1
ATOM 1548 O O . VAL A 1 197 ? 7.983 -9.670 -16.497 1.00 90.56 197 VAL A O 1
ATOM 1551 N N . SER A 1 198 ? 6.413 -8.431 -17.501 1.00 86.56 198 SER A N 1
ATOM 1552 C CA . SER A 1 198 ? 5.300 -8.943 -16.681 1.00 86.56 198 SER A CA 1
ATOM 1553 C C . SER A 1 198 ? 4.722 -10.274 -17.149 1.00 86.56 198 SER A C 1
ATOM 1555 O O . SER A 1 198 ? 4.160 -11.016 -16.341 1.00 86.56 198 SER A O 1
ATOM 1557 N N . TYR A 1 199 ? 4.813 -10.579 -18.445 1.00 81.38 199 TYR A N 1
ATOM 1558 C CA . TYR A 1 199 ? 4.160 -11.741 -19.049 1.00 81.38 199 TYR A CA 1
ATOM 1559 C C . TYR A 1 199 ? 5.190 -12.790 -19.491 1.00 81.38 199 TYR A C 1
ATOM 1561 O O . TYR A 1 199 ? 6.132 -12.434 -20.197 1.00 81.38 199 TYR A O 1
ATOM 1569 N N . PRO A 1 200 ? 5.025 -14.087 -19.142 1.00 79.25 200 PRO A N 1
ATOM 1570 C CA . PRO A 1 200 ? 3.900 -14.720 -18.428 1.00 79.25 200 PRO A CA 1
ATOM 1571 C C . PRO A 1 200 ? 3.986 -14.654 -16.890 1.00 79.25 200 PRO A C 1
ATOM 1573 O O . PRO A 1 200 ? 3.043 -15.032 -16.196 1.00 79.25 200 PRO A O 1
ATOM 1576 N N . ARG A 1 201 ? 5.127 -14.226 -16.348 1.00 85.44 201 ARG A N 1
ATOM 1577 C CA . ARG A 1 201 ? 5.365 -13.923 -14.930 1.00 85.44 201 ARG A CA 1
ATOM 1578 C C . ARG A 1 201 ? 6.357 -12.769 -14.869 1.00 85.44 201 ARG A C 1
ATOM 1580 O O . ARG A 1 201 ? 7.100 -12.583 -15.827 1.00 85.44 201 ARG A O 1
ATOM 1587 N N . LEU A 1 202 ? 6.409 -12.078 -13.732 1.00 88.56 202 LEU A N 1
ATOM 1588 C CA . LEU A 1 202 ? 7.424 -11.059 -13.479 1.00 88.56 202 LEU A CA 1
ATOM 1589 C C . LEU A 1 202 ? 8.826 -11.654 -13.671 1.00 88.56 202 LEU A C 1
ATOM 1591 O O . LEU A 1 202 ? 9.218 -12.577 -12.952 1.00 88.56 202 LEU A O 1
ATOM 1595 N N . GLN A 1 203 ? 9.554 -11.120 -14.640 1.00 91.25 203 GLN A N 1
ATOM 1596 C CA . GLN A 1 203 ? 10.943 -11.436 -14.927 1.00 91.25 203 GLN A CA 1
ATOM 1597 C C . GLN A 1 203 ? 11.729 -10.137 -15.013 1.00 91.25 203 GLN A C 1
ATOM 1599 O O . GLN A 1 203 ? 11.267 -9.152 -15.587 1.00 91.25 203 GLN A O 1
ATOM 1604 N N . CYS A 1 204 ? 12.922 -10.162 -14.438 1.00 92.50 204 CYS A N 1
ATOM 1605 C CA . CYS A 1 204 ? 13.867 -9.068 -14.508 1.00 92.50 204 CYS A CA 1
ATOM 1606 C C . CYS A 1 204 ? 15.067 -9.515 -15.341 1.00 92.50 204 CYS A C 1
ATOM 1608 O O . CYS A 1 204 ? 15.477 -10.677 -15.282 1.00 92.50 204 CYS A O 1
ATOM 1610 N N . SER A 1 205 ? 15.610 -8.599 -16.132 1.00 93.25 205 SER A N 1
ATOM 1611 C CA . SER A 1 205 ? 16.819 -8.820 -16.926 1.00 93.25 205 SER A CA 1
ATOM 1612 C C . SER A 1 205 ? 17.662 -7.555 -16.960 1.00 93.25 205 SER A C 1
ATOM 1614 O O . SER A 1 205 ? 17.124 -6.455 -16.842 1.00 93.25 205 SER A O 1
ATOM 1616 N N . CYS A 1 206 ? 18.973 -7.694 -17.135 1.00 93.38 206 CYS A N 1
ATOM 1617 C CA . CYS A 1 206 ? 19.838 -6.540 -17.344 1.00 93.38 206 CYS A CA 1
ATOM 1618 C C . CYS A 1 206 ? 19.900 -6.165 -18.829 1.00 93.38 206 CYS A C 1
ATOM 1620 O O . CYS A 1 206 ? 19.878 -7.059 -19.682 1.00 93.38 206 CYS A O 1
ATOM 1622 N N . PRO A 1 207 ? 19.994 -4.865 -19.154 1.00 92.38 207 PRO A N 1
ATOM 1623 C CA . PRO A 1 207 ? 20.263 -4.430 -20.514 1.00 92.38 207 PRO A CA 1
ATOM 1624 C C . PRO A 1 207 ? 21.630 -4.952 -20.989 1.00 92.38 207 PRO A C 1
ATOM 1626 O O . PRO A 1 207 ? 22.500 -5.273 -20.172 1.00 92.38 207 PRO A O 1
ATOM 1629 N N . PRO A 1 208 ? 21.866 -5.021 -22.309 1.00 90.75 208 PRO A N 1
ATOM 1630 C CA . PRO A 1 208 ? 23.184 -5.341 -22.843 1.00 90.75 208 PRO A CA 1
ATOM 1631 C C . PRO A 1 208 ? 24.248 -4.393 -22.280 1.00 90.75 208 PRO A C 1
ATOM 1633 O O . PRO A 1 208 ? 24.011 -3.194 -22.150 1.00 90.75 208 PRO A O 1
ATOM 1636 N N . GLY A 1 209 ? 25.421 -4.921 -21.927 1.00 90.00 209 GLY A N 1
ATOM 1637 C CA . GLY A 1 209 ? 26.448 -4.112 -21.262 1.00 90.00 209 GLY A CA 1
ATOM 1638 C C . GLY A 1 209 ? 26.324 -4.066 -19.733 1.00 90.00 209 GLY A C 1
ATOM 1639 O O . GLY A 1 209 ? 27.179 -3.477 -19.075 1.00 90.00 209 GLY A O 1
ATOM 1640 N N . TYR A 1 210 ? 25.303 -4.703 -19.155 1.00 93.31 210 TYR A N 1
ATOM 1641 C CA . TYR A 1 210 ? 25.063 -4.729 -17.716 1.00 93.31 210 TYR A CA 1
ATOM 1642 C C . TYR A 1 210 ? 24.924 -6.159 -17.195 1.00 93.31 210 TYR A C 1
ATOM 1644 O O . TYR A 1 210 ? 24.510 -7.075 -17.905 1.00 93.31 210 TYR A O 1
ATOM 1652 N N . GLU A 1 211 ? 25.239 -6.327 -15.919 1.00 93.81 211 GLU A N 1
ATOM 1653 C CA . GLU A 1 211 ? 25.073 -7.564 -15.166 1.00 93.81 211 GLU A CA 1
ATOM 1654 C C . GLU A 1 211 ? 24.343 -7.293 -13.849 1.00 93.81 211 GLU A C 1
ATOM 1656 O O . GLU A 1 211 ? 24.256 -6.148 -13.395 1.00 93.81 211 GLU A O 1
ATOM 1661 N N . MET A 1 212 ? 23.807 -8.347 -13.229 1.00 94.19 212 MET A N 1
ATOM 1662 C CA . MET A 1 212 ? 23.144 -8.225 -11.931 1.00 94.19 212 MET A CA 1
ATOM 1663 C C . MET A 1 212 ? 24.122 -7.675 -10.891 1.00 94.19 212 MET A C 1
ATOM 1665 O O . MET A 1 212 ? 25.244 -8.168 -10.753 1.00 94.19 212 MET A O 1
ATOM 1669 N N . SER A 1 213 ? 23.680 -6.683 -10.121 1.00 92.00 213 SER A N 1
ATOM 1670 C CA . SER A 1 213 ? 24.464 -6.155 -9.002 1.00 92.00 213 SER A CA 1
ATOM 1671 C C . SER A 1 213 ? 24.675 -7.222 -7.924 1.00 92.00 213 SER A C 1
ATOM 1673 O O . SER A 1 213 ? 25.786 -7.370 -7.415 1.00 92.00 213 SER A O 1
ATOM 1675 N N . ASP A 1 214 ? 23.619 -7.989 -7.632 1.00 89.12 214 ASP A N 1
ATOM 1676 C CA . ASP A 1 214 ? 23.616 -9.144 -6.733 1.00 89.12 214 ASP A CA 1
ATOM 1677 C C . ASP A 1 214 ? 22.914 -10.324 -7.430 1.00 89.12 214 ASP A C 1
ATOM 1679 O O . ASP A 1 214 ? 21.716 -10.220 -7.698 1.00 89.12 214 ASP A O 1
ATOM 1683 N N . PRO A 1 215 ? 23.598 -11.455 -7.696 1.00 87.69 215 PRO A N 1
ATOM 1684 C CA . PRO A 1 215 ? 23.024 -12.615 -8.389 1.00 87.69 215 PRO A CA 1
ATOM 1685 C C . PRO A 1 215 ? 21.786 -13.238 -7.725 1.00 87.69 215 PRO A C 1
ATOM 1687 O O . PRO A 1 215 ? 21.070 -14.008 -8.363 1.00 87.69 215 PRO A O 1
ATOM 1690 N N . SER A 1 216 ? 21.543 -12.951 -6.446 1.00 85.44 216 SER A N 1
ATOM 1691 C CA . SER A 1 216 ? 20.432 -13.500 -5.667 1.00 85.44 216 SER A CA 1
ATOM 1692 C C . SER A 1 216 ? 19.264 -12.528 -5.488 1.00 85.44 216 SER A C 1
ATOM 1694 O O . SER A 1 216 ? 18.192 -12.942 -5.043 1.00 85.44 216 SER A O 1
ATOM 1696 N N . ASN A 1 217 ? 19.443 -11.250 -5.841 1.00 83.88 217 ASN A N 1
ATOM 1697 C CA . ASN A 1 217 ? 18.488 -10.204 -5.500 1.00 83.88 217 ASN A CA 1
ATOM 1698 C C . ASN A 1 217 ? 18.312 -9.162 -6.615 1.00 83.88 217 ASN A C 1
ATOM 1700 O O . ASN A 1 217 ? 19.029 -8.164 -6.687 1.00 83.88 217 ASN A O 1
ATOM 1704 N N . TRP A 1 218 ? 17.266 -9.345 -7.425 1.00 86.62 218 TRP A N 1
ATOM 1705 C CA . TRP A 1 218 ? 16.893 -8.408 -8.490 1.00 86.62 218 TRP A CA 1
ATOM 1706 C C . TRP A 1 218 ? 16.533 -7.005 -7.998 1.00 86.62 218 TRP A C 1
ATOM 1708 O O . TRP A 1 218 ? 16.676 -6.062 -8.764 1.00 86.62 218 TRP A O 1
ATOM 1718 N N . SER A 1 219 ? 16.141 -6.817 -6.733 1.00 80.44 219 SER A N 1
ATOM 1719 C CA . SER A 1 219 ? 15.863 -5.465 -6.218 1.00 80.44 219 SER A CA 1
ATOM 1720 C C . SER A 1 219 ? 17.109 -4.566 -6.178 1.00 80.44 219 SER A C 1
ATOM 1722 O O . SER A 1 219 ? 16.977 -3.345 -6.166 1.00 80.44 219 SER A O 1
ATOM 1724 N N . MET A 1 220 ? 18.317 -5.147 -6.224 1.00 85.25 220 MET A N 1
ATOM 1725 C CA . MET A 1 220 ? 19.589 -4.413 -6.336 1.00 85.25 220 MET A CA 1
ATOM 1726 C C . MET A 1 220 ? 19.904 -3.968 -7.772 1.00 85.25 220 MET A C 1
ATOM 1728 O O . MET A 1 220 ? 20.870 -3.236 -8.002 1.00 85.25 220 MET A O 1
ATOM 1732 N N . GLY A 1 221 ? 19.099 -4.402 -8.742 1.00 90.12 221 GLY A N 1
ATOM 1733 C CA . GLY A 1 221 ? 19.212 -3.991 -10.130 1.00 90.12 221 GLY A CA 1
ATOM 1734 C C . GLY A 1 221 ? 20.480 -4.475 -10.820 1.00 90.12 221 GLY A C 1
ATOM 1735 O O . GLY A 1 221 ? 21.016 -5.549 -10.529 1.00 90.12 221 GLY A O 1
ATOM 1736 N N . CYS A 1 222 ? 20.939 -3.662 -11.761 1.00 93.00 222 CYS A N 1
ATOM 1737 C CA . CYS A 1 222 ? 22.020 -3.972 -12.673 1.00 93.00 222 CYS A CA 1
ATOM 1738 C C . CYS A 1 222 ? 23.111 -2.899 -12.640 1.00 93.00 222 CYS A C 1
ATOM 1740 O O . CYS A 1 222 ? 22.844 -1.690 -12.605 1.00 93.00 222 CYS A O 1
ATOM 1742 N N . LYS A 1 223 ? 24.356 -3.356 -12.742 1.00 92.31 223 LYS A N 1
ATOM 1743 C CA . LYS A 1 223 ? 25.557 -2.525 -12.847 1.00 92.31 223 LYS A CA 1
ATOM 1744 C C . LYS A 1 223 ? 26.244 -2.771 -14.195 1.00 92.31 223 LYS A C 1
ATOM 1746 O O . LYS A 1 223 ? 26.160 -3.883 -14.719 1.00 92.31 223 LYS A O 1
ATOM 1751 N N . PRO A 1 224 ? 26.908 -1.765 -14.776 1.00 91.56 224 PRO A N 1
ATOM 1752 C CA . PRO A 1 224 ? 27.707 -1.980 -15.974 1.00 91.56 224 PRO A CA 1
ATOM 1753 C C . PRO A 1 224 ? 28.909 -2.873 -15.635 1.00 91.56 224 PRO A C 1
ATOM 1755 O O . PRO A 1 224 ? 29.501 -2.735 -14.563 1.00 91.56 224 PRO A O 1
ATOM 1758 N N . TRP A 1 225 ? 29.294 -3.772 -16.545 1.00 87.12 225 TRP A N 1
ATOM 1759 C CA . TRP A 1 225 ? 30.557 -4.528 -16.418 1.00 87.12 225 TRP A CA 1
ATOM 1760 C C . TRP A 1 225 ? 31.765 -3.745 -16.966 1.00 87.12 225 TRP A C 1
ATOM 1762 O O . TRP A 1 225 ? 32.901 -4.204 -16.871 1.00 87.12 225 TRP A O 1
ATOM 1772 N N . PHE A 1 226 ? 31.519 -2.550 -17.515 1.00 83.69 226 PHE A N 1
ATOM 1773 C CA . PHE A 1 226 ? 32.513 -1.596 -18.004 1.00 83.69 226 PHE A CA 1
ATOM 1774 C C . PHE A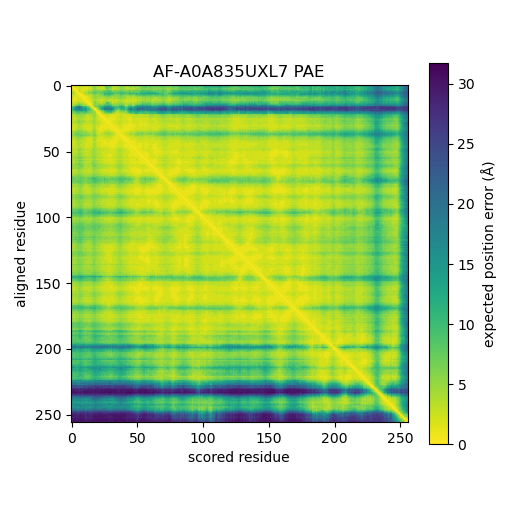 1 226 ? 32.553 -0.332 -17.127 1.00 83.69 226 PHE A C 1
ATOM 1776 O O . PHE A 1 226 ? 31.642 -0.071 -16.338 1.00 83.69 226 PHE A O 1
ATOM 1783 N N . ASN A 1 227 ? 33.617 0.466 -17.254 1.00 80.19 227 ASN A N 1
ATOM 1784 C CA . ASN A 1 227 ? 33.800 1.679 -16.459 1.00 80.19 227 ASN A CA 1
ATOM 1785 C C . ASN A 1 227 ? 33.274 2.918 -17.201 1.00 80.19 227 ASN A C 1
ATOM 1787 O O . ASN A 1 227 ? 33.829 3.330 -18.216 1.00 80.19 227 ASN A O 1
ATOM 1791 N N . LEU A 1 228 ? 32.230 3.545 -16.658 1.00 75.12 228 LEU A N 1
ATOM 1792 C CA . LEU A 1 228 ? 31.714 4.839 -17.111 1.00 75.12 228 LEU A CA 1
ATOM 1793 C C . LEU A 1 228 ? 32.576 5.978 -16.538 1.00 75.12 228 LEU A C 1
ATOM 1795 O O . LEU A 1 228 ? 32.137 6.711 -15.653 1.00 75.12 228 LEU A O 1
ATOM 1799 N N . SER A 1 229 ? 33.816 6.126 -17.007 1.00 70.75 229 SER A N 1
ATOM 1800 C CA . SER A 1 229 ? 34.651 7.288 -16.676 1.00 70.75 229 SER A CA 1
ATOM 1801 C C . SER A 1 229 ? 34.796 8.200 -17.892 1.00 70.75 229 SER A C 1
ATOM 1803 O O . SER A 1 229 ? 35.309 7.790 -18.930 1.00 70.75 229 SER A O 1
ATOM 1805 N N . CYS A 1 230 ? 34.367 9.458 -17.759 1.00 66.81 230 CYS A N 1
ATOM 1806 C CA . CYS A 1 230 ? 34.533 10.478 -18.802 1.00 66.81 230 CYS A CA 1
ATOM 1807 C C . CYS A 1 230 ? 35.971 11.021 -18.914 1.00 66.81 230 CYS A C 1
ATOM 1809 O O . CYS A 1 230 ? 36.230 11.853 -19.782 1.00 66.81 230 CYS A O 1
ATOM 1811 N N . ASP A 1 231 ? 36.903 10.571 -18.067 1.00 65.19 231 ASP A N 1
ATOM 1812 C CA . ASP A 1 231 ? 38.261 11.128 -18.001 1.00 65.19 231 ASP A CA 1
ATOM 1813 C C . ASP A 1 231 ? 39.257 10.445 -18.954 1.00 65.19 231 ASP A C 1
ATOM 1815 O O . ASP A 1 231 ? 40.354 10.958 -19.198 1.00 65.19 231 ASP A O 1
ATOM 1819 N N . THR A 1 232 ? 38.889 9.312 -19.555 1.00 55.34 232 THR A N 1
ATOM 1820 C CA . THR A 1 232 ? 39.752 8.568 -20.480 1.00 55.34 232 THR A CA 1
ATOM 1821 C C . THR A 1 232 ? 39.345 8.799 -21.931 1.00 55.34 232 THR A C 1
ATOM 1823 O O . THR A 1 232 ? 38.322 8.307 -22.392 1.00 55.34 232 THR A O 1
ATOM 1826 N N . LYS A 1 233 ? 40.197 9.509 -22.684 1.00 57.53 233 LYS A N 1
ATOM 1827 C CA . LYS A 1 233 ? 40.101 9.755 -24.140 1.00 57.53 233 LYS A CA 1
ATOM 1828 C C . LYS A 1 233 ? 40.221 8.483 -25.016 1.00 57.53 233 LYS A C 1
ATOM 1830 O O . LYS A 1 233 ? 40.745 8.572 -26.124 1.00 57.53 233 LYS A O 1
ATOM 1835 N N . THR A 1 234 ? 39.847 7.300 -24.531 1.00 55.66 234 THR A N 1
ATOM 1836 C CA . THR A 1 234 ? 40.288 6.025 -25.129 1.00 55.66 234 THR A CA 1
ATOM 1837 C C . THR A 1 234 ? 39.230 4.938 -25.284 1.00 55.66 234 THR A C 1
ATOM 1839 O O . THR A 1 234 ? 39.601 3.850 -25.706 1.00 55.66 234 THR A O 1
ATOM 1842 N N . GLU A 1 235 ? 37.945 5.193 -25.034 1.00 62.19 235 GLU A N 1
ATOM 1843 C CA . GLU A 1 235 ? 36.897 4.224 -25.388 1.00 62.19 235 GLU A CA 1
ATOM 1844 C C . GLU A 1 235 ? 35.746 4.920 -26.121 1.00 62.19 235 GLU A C 1
ATOM 1846 O O . GLU A 1 235 ? 35.119 5.838 -25.589 1.00 62.19 235 GLU A O 1
ATOM 1851 N N . ASP A 1 236 ? 35.502 4.500 -27.366 1.00 69.38 236 ASP A N 1
ATOM 1852 C CA . ASP A 1 236 ? 34.342 4.920 -28.148 1.00 69.38 236 ASP A CA 1
ATOM 1853 C C . ASP A 1 236 ? 33.085 4.371 -27.460 1.00 69.38 236 ASP A C 1
ATOM 1855 O O . ASP A 1 236 ? 32.790 3.178 -27.530 1.00 69.38 236 ASP A O 1
ATOM 1859 N N . MET A 1 237 ? 32.361 5.231 -26.739 1.00 71.75 237 MET A N 1
ATOM 1860 C CA . MET A 1 237 ? 31.077 4.865 -26.146 1.00 71.75 237 MET A CA 1
ATOM 1861 C C . MET A 1 237 ? 29.971 4.990 -27.191 1.00 71.75 237 MET A C 1
ATOM 1863 O O . MET A 1 237 ? 29.807 6.038 -27.816 1.00 71.75 237 MET A O 1
ATOM 1867 N N . GLU A 1 238 ? 29.177 3.935 -27.341 1.00 77.38 238 GLU A N 1
ATOM 1868 C CA . GLU A 1 238 ? 28.004 3.916 -28.210 1.00 77.38 238 GLU A CA 1
ATOM 1869 C C . GLU A 1 238 ? 26.728 3.791 -27.373 1.00 77.38 238 GLU A C 1
ATOM 1871 O O . GLU A 1 238 ? 26.671 3.052 -26.388 1.00 77.38 238 GLU A O 1
ATOM 1876 N N . PHE A 1 239 ? 25.683 4.514 -27.774 1.00 82.94 239 PHE A N 1
ATOM 1877 C CA . PHE A 1 239 ? 24.356 4.343 -27.199 1.00 82.94 239 PHE A CA 1
ATOM 1878 C C . PHE A 1 239 ? 23.645 3.183 -27.886 1.00 82.94 239 PHE A C 1
ATOM 1880 O O . PHE A 1 239 ? 23.467 3.184 -29.103 1.00 82.94 239 PHE A O 1
ATOM 1887 N N . MET A 1 240 ? 23.173 2.224 -27.096 1.00 84.12 240 MET A N 1
ATOM 1888 C CA . MET A 1 240 ? 22.358 1.128 -27.603 1.00 84.12 240 MET A CA 1
ATOM 1889 C C . MET A 1 240 ? 20.874 1.445 -27.434 1.00 84.12 240 MET A C 1
ATOM 1891 O O . MET A 1 240 ? 20.415 1.777 -26.342 1.00 84.12 240 MET A O 1
ATOM 1895 N N . SER A 1 241 ? 20.109 1.310 -28.517 1.00 86.25 241 SER A N 1
ATOM 1896 C CA . SER A 1 241 ? 18.652 1.405 -28.448 1.00 86.25 241 SER A CA 1
ATOM 1897 C C . SER A 1 241 ? 18.071 0.160 -27.773 1.00 86.25 241 SER A C 1
ATOM 1899 O O . SER A 1 241 ? 18.426 -0.964 -28.129 1.00 86.25 241 SER A O 1
ATOM 1901 N N . LEU A 1 242 ? 17.155 0.364 -26.825 1.00 88.19 242 LEU A N 1
ATOM 1902 C CA . LEU A 1 242 ? 16.341 -0.689 -26.220 1.00 88.19 242 LEU A CA 1
ATOM 1903 C C . LEU A 1 242 ? 14.919 -0.593 -26.794 1.00 88.19 242 LEU A C 1
ATOM 1905 O O . LEU A 1 242 ? 14.103 0.170 -26.274 1.00 88.19 242 LEU A O 1
ATOM 1909 N N . PRO A 1 243 ? 14.616 -1.293 -27.901 1.00 84.75 243 PRO A N 1
ATOM 1910 C CA . PRO A 1 243 ? 13.295 -1.224 -28.505 1.00 84.75 243 PRO A CA 1
ATOM 1911 C C . PRO A 1 243 ? 12.256 -1.899 -27.604 1.00 84.75 243 PRO A C 1
ATOM 1913 O O . PRO A 1 243 ? 12.553 -2.893 -26.944 1.00 84.75 243 PRO A O 1
ATOM 1916 N N . TYR A 1 244 ? 11.022 -1.389 -27.638 1.00 82.75 244 TYR A N 1
ATOM 1917 C CA . TYR A 1 244 ? 9.885 -1.905 -26.860 1.00 82.75 244 TYR A CA 1
ATOM 1918 C C . TYR A 1 244 ? 10.049 -1.807 -25.333 1.00 82.75 244 TYR A C 1
ATOM 1920 O O . TYR A 1 244 ? 9.369 -2.521 -24.599 1.00 82.75 244 TYR A O 1
ATOM 1928 N N . THR A 1 245 ? 10.918 -0.909 -24.866 1.00 83.88 245 THR A N 1
ATOM 1929 C CA . THR A 1 245 ? 11.119 -0.610 -23.446 1.00 83.88 245 THR A CA 1
ATOM 1930 C C . THR A 1 245 ? 10.597 0.787 -23.140 1.00 83.88 245 THR A C 1
ATOM 1932 O O . THR A 1 245 ? 10.876 1.726 -23.885 1.00 83.88 245 THR A O 1
ATOM 1935 N N . ASP A 1 246 ? 9.863 0.911 -22.038 1.00 80.69 246 ASP A N 1
ATOM 1936 C CA . ASP A 1 246 ? 9.504 2.200 -21.454 1.00 80.69 246 ASP A CA 1
ATOM 1937 C C . ASP A 1 246 ? 10.473 2.543 -20.315 1.00 80.69 246 ASP A C 1
ATOM 1939 O O . ASP A 1 246 ? 10.963 1.652 -19.612 1.00 80.69 246 ASP A O 1
ATOM 1943 N N . PHE A 1 247 ? 10.776 3.826 -20.152 1.00 76.88 247 PHE A N 1
ATOM 1944 C CA . PHE A 1 247 ? 11.739 4.311 -19.174 1.00 76.88 247 PHE A CA 1
ATOM 1945 C C . PHE A 1 247 ? 11.029 5.108 -18.090 1.00 76.88 247 PHE A C 1
ATOM 1947 O O . PHE A 1 247 ? 10.476 6.179 -18.341 1.00 76.88 247 PHE A O 1
ATOM 1954 N N . TRP A 1 248 ? 11.142 4.626 -16.855 1.00 68.69 248 TRP A N 1
ATOM 1955 C CA . TRP A 1 248 ? 10.744 5.398 -15.688 1.00 68.69 248 TRP A CA 1
ATOM 1956 C C . TRP A 1 248 ? 11.545 6.714 -15.610 1.00 68.69 248 TRP A C 1
ATOM 1958 O O . TRP A 1 248 ? 12.754 6.724 -15.835 1.00 68.69 248 TRP A O 1
ATOM 1968 N N . ASP A 1 249 ? 10.846 7.816 -15.317 1.00 56.22 249 ASP A N 1
ATOM 1969 C CA . ASP A 1 249 ? 11.352 9.188 -15.115 1.00 56.22 249 ASP A CA 1
ATOM 1970 C C . ASP A 1 249 ? 11.769 10.031 -16.345 1.00 56.22 249 ASP A C 1
ATOM 1972 O O . ASP A 1 249 ? 12.159 11.188 -16.169 1.00 56.22 249 ASP A O 1
ATOM 1976 N N . LEU A 1 250 ? 11.613 9.568 -17.595 1.00 47.06 250 LEU A N 1
ATOM 1977 C CA . LEU A 1 250 ? 11.960 10.393 -18.777 1.00 47.06 250 LEU A CA 1
ATOM 1978 C C . LEU A 1 250 ? 10.808 11.220 -19.379 1.00 47.06 250 LEU A C 1
ATOM 1980 O O . LEU A 1 250 ? 11.051 12.072 -20.236 1.00 47.06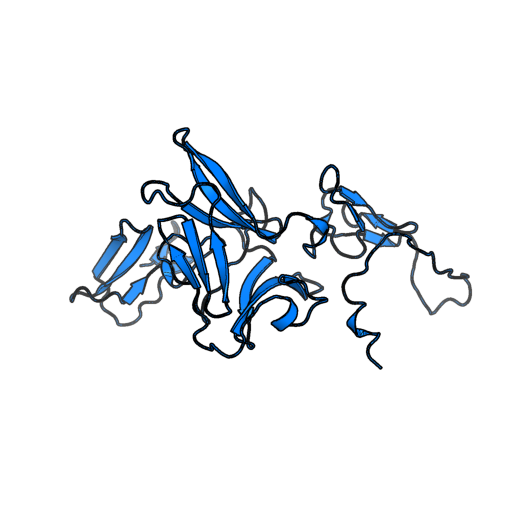 250 LEU A O 1
ATOM 1984 N N . ILE A 1 251 ? 9.570 11.063 -18.904 1.00 39.91 251 ILE A N 1
ATOM 1985 C CA . ILE A 1 251 ? 8.414 11.801 -19.455 1.00 39.91 251 ILE A CA 1
ATOM 1986 C C . ILE A 1 251 ? 8.372 13.270 -18.976 1.00 39.91 251 ILE A C 1
ATOM 1988 O O . ILE A 1 251 ? 7.726 14.114 -19.595 1.00 39.91 251 ILE A O 1
ATOM 1992 N N . SER A 1 252 ? 9.172 13.648 -17.970 1.00 31.80 252 SER A N 1
ATOM 1993 C CA . SER A 1 252 ? 9.322 15.053 -17.550 1.00 31.80 252 SER A CA 1
ATOM 1994 C C . SER A 1 252 ? 10.250 15.896 -18.448 1.00 31.80 252 SER A C 1
ATOM 1996 O O . SER A 1 252 ? 10.338 17.108 -18.261 1.00 31.80 252 SER A O 1
ATOM 1998 N N . ALA A 1 253 ? 10.901 15.301 -19.459 1.00 30.05 253 ALA A N 1
ATOM 1999 C CA . ALA A 1 253 ? 11.816 16.008 -20.366 1.00 30.05 253 ALA A CA 1
ATOM 2000 C C . ALA A 1 253 ? 11.196 16.420 -21.722 1.00 30.05 253 ALA A C 1
ATOM 2002 O O . ALA A 1 253 ? 11.909 16.949 -22.574 1.00 30.05 253 ALA A O 1
ATOM 2003 N N . GLN A 1 254 ? 9.892 16.197 -21.949 1.00 29.58 254 GLN A N 1
ATOM 2004 C CA . GLN A 1 254 ? 9.225 16.522 -23.227 1.00 29.58 254 GLN A CA 1
ATOM 2005 C C . GLN A 1 254 ? 8.069 17.531 -23.155 1.00 29.58 254 GLN A C 1
ATOM 2007 O O . GLN A 1 254 ? 7.296 17.649 -24.105 1.00 29.58 254 GLN A O 1
ATOM 2012 N N . GLN A 1 255 ? 7.974 18.337 -22.100 1.00 27.91 255 GLN A N 1
ATOM 2013 C CA . GLN A 1 255 ? 7.134 19.539 -22.139 1.00 27.91 255 GLN A CA 1
ATOM 2014 C C . GLN A 1 255 ? 8.025 20.778 -22.251 1.00 27.91 255 GLN A C 1
ATOM 2016 O O . GLN A 1 255 ? 8.509 21.308 -21.255 1.00 27.91 255 GLN A O 1
ATOM 2021 N N . ASN A 1 256 ? 8.273 21.165 -23.510 1.00 31.80 256 ASN A N 1
ATOM 2022 C CA . ASN A 1 256 ? 8.689 22.518 -23.899 1.00 31.80 256 ASN A CA 1
ATOM 2023 C C . ASN A 1 256 ? 7.701 23.567 -23.379 1.00 31.80 256 ASN A C 1
ATOM 2025 O O . ASN A 1 256 ? 6.479 23.317 -23.501 1.00 31.80 256 ASN A O 1
#

InterPro domains:
  IPR000742 EGF-like domain [PS50026] (180-216)
  IPR000858 S-locus glycoprotein domain [PF00954] (138-212)
  IPR001480 Bulb-type lectin domain [PF01453] (7-64)
  IPR001480 Bulb-type lectin domain [PS50927] (1-47)
  IPR036426 Bulb-type lectin domain superfamily [G3DSA:2.90.10.10] (2-45)
  IPR036426 Bulb-type lectin domain superfamily [G3DSA:2.90.10.10] (46-179)
  IPR036426 Bulb-type lectin domain superfamily [SSF51110] (7-105)

pLDDT: mean 89.74, std 12.56, range [27.91, 98.62]

Foldseek 3Di:
DFDADPVRDTPDDQCLDPQQFDDWDQDPQRKIFTAGPVRDTSDICLLEDEQKDFAPRKAFQNYKYFAALAPVGRDGHQWIWFQDPLLDTFIWGRDPPDIDTLPPPPLDDLVRSVFASPQNRSIWGAHLQQWIAGSRRDIDGFQNGDDSVWTWMFGCYNLRKTFIWTQDPVRDTDTRDIDDDQSVSRPQQQAPQWFWDPPPHTDTDHDPQWDQPDPVDRSNHIDGPDDPDPPDPPDDDDDDDDPPGDDPPPSVVPDD

Radius of gyration: 22.4 Å; Cα contacts (8 Å, |Δi|>4): 496; chains: 1; bounding box: 63×46×63 Å

Secondary structure (DSSP, 8-state):
-EEE-TTS-EEEE---TTS-EEEEEE-TTS-EEEEETTS-EEEEGGGS--SEEPTTPEEETT--EEEEEETTEEEEEEEEEEE-TTS-EEEEEE-SS-EEEEES-TTS-TTTTT--SS-TT-EEEE-TTSEEEETTS-EEE-TTTT-TTS-EEEEE-TTS-EEEEEE-TTS-EEEEEES-SSGGGSTTSS-TTPEEE-SSS-EEEPPTTEEESSTT-GGG-EEESS---TT-TT----PPP-TT---TT-GGG---

Mean predicted aligned error: 6.95 Å

Organism: Vanilla planifolia (NCBI:txid51239)

Sequence (256 aa):
MALTVLDGTVVWSTNTGSSKAVSARLLDTGNLVVEDIKGKIVWQSFDFPTDTLLPSQPLTKNTKLISALSTYMPYSGYFEFYFDDSNVLRMTYNGPEVSSIYWPNPDQDVWANGRNIYNSSRYAVLDDMGKFLASDQFSFTAVDAGSPSIKRRLTLDYDGNLRLYSLEETGLWSISWQAILDKCQIHGLCGKNGICVSYPRLQCSCPPGYEMSDPSNWSMGCKPWFNLSCDTKTEDMEFMSLPYTDFWDLISAQQN

Solvent-accessible surface area (backbone atoms only — not comparable to full-atom values): 14904 Å² total; per-residue (Å²): 108,72,44,60,51,97,89,64,53,73,80,46,64,68,76,56,74,89,56,63,65,72,49,74,48,75,44,98,73,70,41,41,34,31,20,29,87,85,68,46,76,72,45,52,44,58,74,61,49,49,29,51,43,40,42,76,36,60,45,34,70,88,38,50,31,38,7,27,52,36,100,89,37,85,48,80,36,42,26,37,42,34,45,50,95,60,19,39,71,34,35,31,31,56,49,98,89,54,70,49,65,45,31,62,61,66,94,45,57,60,64,81,63,56,41,34,57,85,36,72,75,25,41,29,37,34,42,52,39,40,39,35,46,35,48,16,61,49,66,54,63,31,79,74,46,77,44,67,83,50,52,55,40,40,30,35,39,51,82,59,43,46,32,33,31,36,49,43,96,87,74,47,76,42,80,38,38,67,75,64,88,61,58,61,58,41,65,67,66,24,20,54,69,30,44,64,40,43,79,98,49,83,43,66,45,52,49,91,72,38,38,64,61,39,93,90,39,52,58,62,8,33,38,61,84,63,82,94,59,92,84,58,99,78,68,93,83,78,87,79,87,67,83,100,61,86,69,89,84,58,77,82,76,74,76,129

Nearest PDB structures (foldseek):
  4pdt-assembly1_A  TM=6.773E-01  e=1.069E-04  Marasmius oreades
  3m7j-assembly2_B  TM=2.818E-01  e=1.774E-02  Pseudomonas putida
  3m7h-assembly2_B  TM=2.721E-01  e=3.029E-02  Pseudomonas putida